Protein AF-A0A377D3E7-F1 (afdb_monomer_lite)

InterPro domains:
  IPR011049 Serralysin-like metalloprotease, C-terminal [G3DSA:2.150.10.10] (102-188)
  IPR011049 Serralysin-like metalloprotease, C-terminal [SSF101967] (145-207)

pLDDT: mean 86.42, std 16.56, range [28.39, 98.44]

Sequence (318 aa):
MAGVLFGVSFVTMADNTTDNTKRYSVHQYGQEGVLSSQKFYIKYNPDTKEAKIYFGTNPDQGKMANKELYTINSSGNVVVESDDGKLSFSYYDKDVHDFMNSMGSSKSVHNMSEDEIRSLINRVESIKKISVNTDAVLAPLLKSDTTHKNSVALGTDSVTTRDNEVYIGYKTGTESDKTYGTRVLGGLSDGTSNSDAATVRQVDRVKDSVEQLAQDTNTRLVVEAKKSREYTDSRTTVGVNPDGKLTRAEGATKTIAVNDGLVALSGRTDRIDYAVGAIDGRVTRNTQSIEKNSKAIAANTRTLQQTFSTSGQPAAPD

Secondary structure (DSSP, 8-state):
--------------------PEEEEEEPTT-TT-EEEEEEEEEEETTTTEEEEEE-SS-SSGGGTT-EEEEE-TTS-EEEE-TTSS-EEEEP-HHHHHHHHHTTSSS-----BHHHHHHHHHHHHHHHT----HHHHHTTT---B--STT-EE-STTBB--SSS-EE--EE--TT-SSSEE------PPPP-STTSPPPHHHHHHHHHHHHHHHHHHHHHHHHHHHHHHHHHHHHHEEEE-TTS-EE-STT-SSEEEHHHHHHHHHHHHHHHHHHHHHHHHHHHHHHHHHHHHHHHHHHHHHHHHHHHHHTTSPPPP-

Radius of gyration: 66.36 Å; chains: 1; bounding box: 120×68×205 Å

Foldseek 3Di:
DDDPPPPPPPPPPPDPPPQQWDKFFAAEPPDPPDTDQQQKIKTARPVQLKIWIAGGQHHPPNVRHRPTDWIAHNQQFTWAAAPVRPDIDTHDDPLSNQQSVQVPDPDDHSRHHPVSVVVVNVVRVVVSPDDDPVCVVCCQVPVEAEPEACEDQPDPQGYDDYHVYYAPKHQDPPPDPDRIDHDDDDDDDADDDPPDDHDPVNVVVVVVVVVVVVVVVVVVVVVVVVVVVVVVCQPFKWAQDPVRDTHRPVPHPDIDTVVVVVVVVVVVVVVVVVVVVVVVVVVVVVVVVVVVVVVVVVVVVVVVVVVVVVVPDPPDDD

Organism: Escherichia coli (NCBI:txid562)

Structure (mmCIF, N/CA/C/O backbone):
data_AF-A0A377D3E7-F1
#
_entry.id   AF-A0A377D3E7-F1
#
loop_
_atom_site.group_PDB
_atom_site.id
_atom_site.type_symbol
_atom_site.label_atom_id
_atom_site.label_alt_id
_atom_site.label_comp_id
_atom_site.label_asym_id
_atom_site.label_entity_id
_atom_site.label_seq_id
_atom_site.pdbx_PDB_ins_code
_atom_site.Cartn_x
_atom_site.Cartn_y
_atom_site.Cartn_z
_atom_site.occupancy
_atom_site.B_iso_or_equiv
_atom_site.auth_seq_id
_atom_site.auth_comp_id
_atom_site.auth_asym_id
_atom_site.auth_atom_id
_atom_site.pdbx_PDB_model_num
ATOM 1 N N . MET A 1 1 ? 19.333 -4.206 -17.957 1.00 35.50 1 MET A N 1
ATOM 2 C CA . MET A 1 1 ? 18.271 -3.796 -18.899 1.00 35.50 1 MET A CA 1
ATOM 3 C C . MET A 1 1 ? 18.522 -4.498 -20.221 1.00 35.50 1 MET A C 1
ATOM 5 O O . MET A 1 1 ? 19.543 -4.239 -20.840 1.00 35.50 1 MET A O 1
ATOM 9 N N . ALA A 1 2 ? 17.656 -5.438 -20.600 1.00 29.23 2 ALA A N 1
ATOM 10 C CA . ALA A 1 2 ? 17.697 -6.062 -21.918 1.00 29.23 2 ALA A CA 1
ATOM 11 C C . ALA A 1 2 ? 17.088 -5.071 -22.917 1.00 29.23 2 ALA A C 1
ATOM 13 O O . ALA A 1 2 ? 15.888 -4.810 -22.876 1.00 29.23 2 ALA A O 1
ATOM 14 N N . GLY A 1 3 ? 17.930 -4.448 -23.740 1.00 29.69 3 GLY A N 1
ATOM 15 C CA . GLY A 1 3 ? 17.461 -3.627 -24.848 1.00 29.69 3 GLY A CA 1
ATOM 16 C C . GLY A 1 3 ? 16.810 -4.530 -25.887 1.00 29.69 3 GLY A C 1
ATOM 17 O O . GLY A 1 3 ? 17.458 -5.434 -26.410 1.00 29.69 3 GLY A O 1
ATOM 18 N N . VAL A 1 4 ? 15.527 -4.307 -26.164 1.00 32.28 4 VAL A N 1
ATOM 19 C CA . VAL A 1 4 ? 14.842 -4.912 -27.308 1.00 32.28 4 VAL A CA 1
ATOM 20 C C . VAL A 1 4 ? 15.422 -4.259 -28.561 1.00 32.28 4 VAL A C 1
ATOM 22 O O . VAL A 1 4 ? 15.066 -3.137 -28.913 1.00 32.28 4 VAL A O 1
ATOM 25 N N . LEU A 1 5 ? 16.380 -4.938 -29.190 1.00 28.39 5 LEU A N 1
ATOM 26 C CA . LEU A 1 5 ? 16.921 -4.551 -30.484 1.00 28.39 5 LEU A CA 1
ATOM 27 C C . LEU A 1 5 ? 15.931 -5.035 -31.549 1.00 28.39 5 LEU A C 1
ATOM 29 O O . LEU A 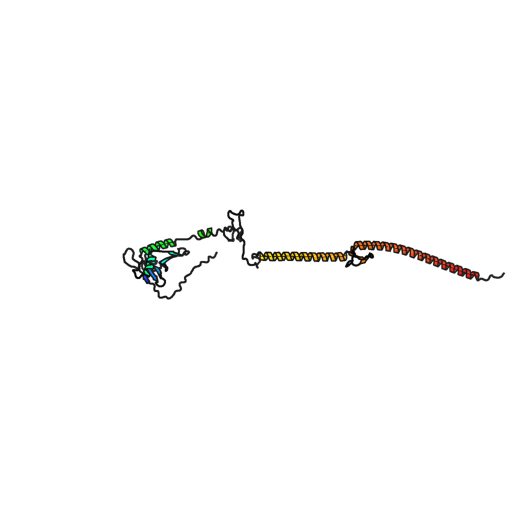1 5 ? 15.841 -6.233 -31.817 1.00 28.39 5 LEU A O 1
ATOM 33 N N . PHE A 1 6 ? 15.171 -4.116 -32.146 1.00 32.97 6 PHE A N 1
ATOM 34 C CA . PHE A 1 6 ? 14.410 -4.395 -33.365 1.00 32.97 6 PHE A CA 1
ATOM 35 C C . PHE A 1 6 ? 15.387 -4.507 -34.540 1.00 32.97 6 PHE A C 1
ATOM 37 O O . PHE A 1 6 ? 15.498 -3.613 -35.374 1.00 32.97 6 PHE A O 1
ATOM 44 N N . GLY A 1 7 ? 16.138 -5.606 -34.581 1.00 28.66 7 GLY A N 1
ATOM 45 C CA . GLY A 1 7 ? 16.836 -6.028 -35.781 1.00 28.66 7 GLY A CA 1
ATOM 46 C C . GLY A 1 7 ? 15.795 -6.543 -36.762 1.00 28.66 7 GLY A C 1
ATOM 47 O O . GLY A 1 7 ? 15.289 -7.651 -36.602 1.00 28.66 7 GLY A O 1
ATOM 48 N N . VAL A 1 8 ? 15.460 -5.749 -37.776 1.00 35.19 8 VAL A N 1
ATOM 49 C CA . VAL A 1 8 ? 14.868 -6.300 -38.996 1.00 35.19 8 VAL A CA 1
ATOM 50 C C . VAL A 1 8 ? 15.950 -7.138 -39.673 1.00 35.19 8 VAL A C 1
ATOM 52 O O . VAL A 1 8 ? 16.722 -6.666 -40.496 1.00 35.19 8 VAL A O 1
ATOM 55 N N . SER A 1 9 ? 16.074 -8.394 -39.254 1.00 30.23 9 SER A N 1
ATOM 56 C CA . SER A 1 9 ? 16.876 -9.376 -39.966 1.00 30.23 9 SER A CA 1
ATOM 57 C C . SER A 1 9 ? 16.163 -9.660 -41.282 1.00 30.23 9 SER A C 1
ATOM 59 O O . SER A 1 9 ? 15.202 -10.428 -41.319 1.00 30.23 9 SER A O 1
ATOM 61 N N . PHE A 1 10 ? 16.609 -9.047 -42.377 1.00 35.16 10 PHE A N 1
ATOM 62 C CA . PHE A 1 10 ? 16.308 -9.588 -43.696 1.00 35.16 10 PHE A CA 1
ATOM 63 C C . PHE A 1 10 ? 17.103 -10.892 -43.796 1.00 35.16 10 PHE A C 1
ATOM 65 O O . PHE A 1 10 ? 18.282 -10.908 -44.141 1.00 35.16 10 PHE A O 1
ATOM 72 N N . VAL A 1 11 ? 16.475 -12.004 -43.414 1.00 28.95 11 VAL A N 1
ATOM 73 C CA . VAL A 1 11 ? 16.895 -13.308 -43.913 1.00 28.95 11 VAL A CA 1
ATOM 74 C C . VAL A 1 11 ? 16.611 -13.244 -45.404 1.00 28.95 11 VAL A C 1
ATOM 76 O O . VAL A 1 11 ? 15.457 -13.334 -45.821 1.00 28.95 11 VAL A O 1
ATOM 79 N N . THR A 1 12 ? 17.645 -13.021 -46.210 1.00 41.03 12 THR A N 1
ATOM 80 C CA . THR A 1 12 ? 17.549 -13.216 -47.652 1.00 41.03 12 THR A CA 1
ATOM 81 C C . THR A 1 12 ? 17.268 -14.699 -47.855 1.00 41.03 12 THR A C 1
ATOM 83 O O . THR A 1 12 ? 18.171 -15.534 -47.791 1.00 41.03 12 THR A O 1
ATOM 86 N N . MET A 1 13 ? 15.991 -15.048 -48.009 1.00 34.69 13 MET A N 1
ATOM 87 C CA . MET A 1 13 ? 15.610 -16.349 -48.532 1.00 34.69 13 MET A CA 1
ATOM 88 C C . MET A 1 13 ? 16.283 -16.450 -49.900 1.00 34.69 13 MET A C 1
ATOM 90 O O . MET A 1 13 ? 16.110 -15.566 -50.737 1.00 34.69 13 MET A O 1
ATOM 94 N N . ALA A 1 14 ? 17.125 -17.465 -50.081 1.00 39.56 14 ALA A N 1
ATOM 95 C CA . ALA A 1 14 ? 17.718 -17.773 -51.369 1.00 39.56 14 ALA A CA 1
ATOM 96 C C . ALA A 1 14 ? 16.581 -18.159 -52.322 1.00 39.56 14 ALA A C 1
ATOM 98 O O . ALA A 1 14 ? 16.130 -19.303 -52.335 1.00 39.56 14 ALA A O 1
ATOM 99 N N . ASP A 1 15 ? 16.070 -17.172 -53.049 1.00 36.62 15 ASP A N 1
ATOM 100 C CA . ASP A 1 15 ? 15.138 -17.378 -54.141 1.00 36.62 15 ASP A CA 1
ATOM 101 C C . ASP A 1 15 ? 15.953 -17.737 -55.387 1.00 36.62 15 ASP A C 1
ATOM 103 O O . ASP A 1 15 ? 16.886 -17.023 -55.761 1.00 36.62 15 ASP A O 1
ATOM 107 N N . ASN A 1 16 ? 15.624 -18.865 -56.014 1.00 39.34 16 ASN A N 1
ATOM 108 C CA . ASN A 1 16 ? 16.190 -19.312 -57.288 1.00 39.34 16 ASN A CA 1
ATOM 109 C C . ASN A 1 16 ? 15.595 -18.479 -58.440 1.00 39.34 16 ASN A C 1
ATOM 111 O O . ASN A 1 16 ? 15.050 -19.014 -59.407 1.00 39.34 16 ASN A O 1
ATOM 115 N N . THR A 1 17 ? 15.679 -17.154 -58.338 1.00 44.28 17 THR A N 1
ATOM 116 C CA . THR A 1 17 ? 15.377 -16.240 -59.433 1.00 44.28 17 THR A CA 1
ATOM 117 C C . THR A 1 17 ? 16.577 -16.202 -60.369 1.00 44.28 17 THR A C 1
ATOM 119 O O . THR A 1 17 ? 17.720 -16.022 -59.954 1.00 44.28 17 THR A O 1
ATOM 122 N N . THR A 1 18 ? 16.326 -16.425 -61.658 1.00 49.28 18 THR A N 1
ATOM 123 C CA . THR A 1 18 ? 17.299 -16.211 -62.734 1.00 49.28 18 THR A CA 1
ATOM 124 C C . THR A 1 18 ? 17.931 -14.831 -62.538 1.00 49.28 18 THR A C 1
ATOM 126 O O . THR A 1 18 ? 17.227 -13.831 -62.641 1.00 49.28 18 THR A O 1
ATOM 129 N N . ASP A 1 19 ? 19.220 -14.776 -62.191 1.00 63.06 19 ASP A N 1
ATOM 130 C CA . ASP A 1 19 ? 19.911 -13.536 -61.825 1.00 63.06 19 ASP A CA 1
ATOM 131 C C . ASP A 1 19 ? 19.957 -12.581 -63.034 1.00 63.06 19 ASP A C 1
ATOM 133 O O . ASP A 1 19 ? 20.855 -12.654 -63.872 1.00 63.06 19 ASP A O 1
ATOM 137 N N . ASN A 1 20 ? 18.962 -11.694 -63.152 1.00 79.94 20 ASN A N 1
ATOM 138 C CA . ASN A 1 20 ? 18.848 -10.672 -64.203 1.00 79.94 20 ASN A CA 1
ATOM 139 C C . ASN A 1 20 ? 19.809 -9.488 -63.965 1.00 79.94 20 ASN A C 1
ATOM 141 O O . ASN A 1 20 ? 19.685 -8.414 -64.561 1.00 79.94 20 ASN A O 1
ATOM 145 N N . THR A 1 21 ? 20.776 -9.664 -63.065 1.00 86.38 21 THR A N 1
ATOM 146 C CA . THR A 1 21 ? 21.769 -8.656 -62.733 1.00 86.38 21 THR A CA 1
ATOM 147 C C . THR A 1 21 ? 22.694 -8.396 -63.916 1.00 86.38 21 THR A C 1
ATOM 149 O O . THR A 1 21 ? 23.415 -9.268 -64.405 1.00 86.38 21 THR A O 1
ATOM 152 N N . LYS A 1 22 ? 22.729 -7.137 -64.346 1.00 88.81 22 LYS A N 1
ATOM 153 C CA . LYS A 1 22 ? 23.596 -6.658 -65.422 1.00 88.81 22 LYS A CA 1
ATOM 154 C C . LYS A 1 22 ? 24.914 -6.154 -64.848 1.00 88.81 22 LYS A C 1
ATOM 156 O O . LYS A 1 22 ? 24.933 -5.458 -63.834 1.00 88.81 22 LYS A O 1
ATOM 161 N N . ARG A 1 23 ? 26.022 -6.500 -65.507 1.00 90.44 23 ARG A N 1
ATOM 162 C CA . ARG A 1 23 ? 27.376 -6.076 -65.126 1.00 90.44 23 ARG A CA 1
ATOM 163 C C . ARG A 1 23 ? 27.823 -4.887 -65.972 1.00 90.44 23 ARG A C 1
ATOM 165 O O . ARG A 1 23 ? 27.780 -4.961 -67.195 1.00 90.44 23 ARG A O 1
ATOM 172 N N . TYR A 1 24 ? 28.314 -3.848 -65.310 1.00 90.19 24 TYR A N 1
ATOM 173 C CA . TYR A 1 24 ? 28.793 -2.608 -65.907 1.00 90.19 24 TYR A CA 1
ATOM 174 C C . TYR A 1 24 ? 30.262 -2.389 -65.547 1.00 90.19 24 TYR A C 1
ATOM 176 O O . TYR A 1 24 ? 30.655 -2.505 -64.382 1.00 90.19 24 TYR A O 1
ATOM 184 N N . SER A 1 25 ? 31.065 -2.094 -66.567 1.00 90.50 25 SER A N 1
ATOM 185 C CA . SER A 1 25 ? 32.456 -1.661 -66.417 1.00 90.50 25 SER A CA 1
ATOM 186 C C . SER A 1 25 ? 32.519 -0.186 -66.024 1.00 90.50 25 SER A C 1
ATOM 188 O O . SER A 1 25 ? 31.575 0.567 -66.258 1.00 90.50 25 SER A O 1
ATOM 190 N N . VAL A 1 26 ? 33.654 0.225 -65.471 1.00 90.38 26 VAL A N 1
ATOM 191 C CA . VAL A 1 26 ? 33.918 1.604 -65.042 1.00 90.38 26 VAL A CA 1
ATOM 192 C C . VAL A 1 26 ? 34.939 2.257 -65.973 1.00 90.38 26 VAL A C 1
ATOM 194 O O . VAL A 1 26 ? 35.717 1.551 -66.620 1.00 90.38 26 VAL A O 1
ATOM 197 N N . HIS A 1 27 ? 34.952 3.587 -66.064 1.00 90.50 27 HIS A N 1
ATOM 198 C CA . HIS A 1 27 ? 35.996 4.294 -66.809 1.00 90.50 27 HIS A CA 1
ATOM 199 C C . HIS A 1 27 ? 37.343 4.150 -66.104 1.00 90.50 27 HIS A C 1
ATOM 201 O O . HIS A 1 27 ? 37.465 4.450 -64.915 1.00 90.50 27 HIS A O 1
ATOM 207 N N . GLN A 1 28 ? 38.347 3.687 -66.844 1.00 87.25 28 GLN A N 1
ATOM 208 C CA . GLN A 1 28 ? 39.684 3.457 -66.320 1.00 87.25 28 GLN A CA 1
ATOM 209 C C . GLN A 1 28 ? 40.357 4.775 -65.919 1.00 87.25 28 GLN A C 1
ATOM 211 O O . GLN A 1 28 ? 40.260 5.782 -66.622 1.00 87.25 28 GLN A O 1
ATOM 216 N N . TYR A 1 29 ? 41.098 4.750 -64.807 1.00 82.56 29 TYR A N 1
ATOM 217 C CA . TYR A 1 29 ? 41.856 5.909 -64.350 1.00 82.56 29 TYR A CA 1
ATOM 218 C C . TYR A 1 29 ? 42.832 6.423 -65.418 1.00 82.56 29 TYR A C 1
ATOM 220 O O . TYR A 1 29 ? 43.643 5.661 -65.954 1.00 82.56 29 TYR A O 1
ATOM 228 N N . GLY A 1 30 ? 42.773 7.727 -65.700 1.00 76.38 30 GLY A N 1
ATOM 229 C CA . GLY A 1 30 ? 43.687 8.401 -66.623 1.00 76.38 30 GLY A CA 1
ATOM 230 C C . GLY A 1 30 ? 43.544 8.005 -68.099 1.00 76.38 30 GLY A C 1
ATOM 231 O O . GLY A 1 30 ? 44.411 8.370 -68.891 1.00 76.38 30 GLY A O 1
ATOM 232 N N . GLN A 1 31 ? 42.490 7.269 -68.482 1.00 78.31 31 GLN A N 1
ATOM 233 C CA . GLN A 1 31 ? 42.202 6.919 -69.876 1.00 78.31 31 GLN A CA 1
ATOM 234 C C . GLN A 1 31 ? 40.786 7.346 -70.266 1.00 78.31 31 GLN A C 1
ATOM 236 O O . GLN A 1 31 ? 39.794 6.821 -69.764 1.00 78.31 31 GLN A O 1
ATOM 241 N N . GLU A 1 32 ? 40.686 8.299 -71.189 1.00 73.88 32 GLU A N 1
ATOM 242 C CA . GLU A 1 32 ? 39.400 8.829 -71.637 1.00 73.88 32 GLU A CA 1
ATOM 243 C C . GLU A 1 32 ? 38.654 7.804 -72.509 1.00 73.88 32 GLU A C 1
ATOM 245 O O . GLU A 1 32 ? 39.200 7.269 -73.474 1.00 73.88 32 GLU A O 1
ATOM 250 N N . GLY A 1 33 ? 37.404 7.497 -72.149 1.00 77.00 33 GLY A N 1
ATOM 251 C CA . GLY A 1 33 ? 36.525 6.599 -72.910 1.00 77.00 33 GLY A CA 1
ATOM 252 C C . GLY A 1 33 ? 36.853 5.102 -72.822 1.00 77.00 33 GLY A C 1
ATOM 253 O O . GLY A 1 33 ? 36.166 4.295 -73.451 1.00 77.00 33 GLY A O 1
ATOM 254 N N . VAL A 1 34 ? 37.862 4.700 -72.043 1.00 85.50 34 VAL A N 1
ATOM 255 C CA . VAL A 1 34 ? 38.230 3.286 -71.879 1.00 85.50 34 VAL A CA 1
ATOM 256 C C . VAL A 1 34 ? 37.471 2.679 -70.705 1.00 85.50 34 VAL A C 1
ATOM 258 O O . VAL A 1 34 ? 37.644 3.086 -69.558 1.00 85.50 34 VAL A O 1
ATOM 261 N N . LEU A 1 35 ? 36.643 1.674 -70.991 1.00 86.50 35 LEU A N 1
ATOM 262 C CA . LEU A 1 35 ? 35.905 0.922 -69.978 1.00 86.50 35 LEU A CA 1
ATOM 263 C C . LEU A 1 35 ? 36.671 -0.331 -69.557 1.00 86.50 35 LEU A C 1
ATOM 265 O O . LEU A 1 35 ? 37.064 -1.147 -70.391 1.00 86.50 35 LEU A O 1
ATOM 269 N N . SER A 1 36 ? 36.811 -0.525 -68.249 1.00 88.56 36 SER A N 1
ATOM 270 C CA . SER A 1 36 ? 37.498 -1.667 -67.657 1.00 88.56 36 SER A CA 1
ATOM 271 C C . SER A 1 36 ? 36.723 -2.214 -66.462 1.00 88.56 36 SER A C 1
ATOM 273 O O . SER A 1 36 ? 36.064 -1.487 -65.727 1.00 88.56 36 SER A O 1
ATOM 275 N N . SER A 1 37 ? 36.806 -3.528 -66.266 1.00 90.12 37 SER A N 1
ATOM 276 C CA . SER A 1 37 ? 36.317 -4.217 -65.062 1.00 90.12 37 SER A CA 1
ATOM 277 C C . SER A 1 37 ? 37.473 -4.726 -64.186 1.00 90.12 37 SER A C 1
ATOM 279 O O . SER A 1 37 ? 37.275 -5.560 -63.298 1.00 90.12 37 SER A O 1
ATOM 281 N N . GLN A 1 38 ? 38.711 -4.289 -64.461 1.00 91.19 38 GLN A N 1
ATOM 282 C CA . GLN A 1 38 ? 39.894 -4.785 -63.756 1.00 91.19 38 GLN A CA 1
ATOM 283 C C . GLN A 1 38 ? 39.969 -4.265 -62.319 1.00 91.19 38 GLN A C 1
ATOM 285 O O . GLN A 1 38 ? 40.252 -5.051 -61.417 1.00 91.19 38 GLN A O 1
ATOM 290 N N . LYS A 1 39 ? 39.697 -2.976 -62.082 1.00 92.81 39 LYS A N 1
ATOM 291 C CA . LYS A 1 39 ? 39.783 -2.377 -60.740 1.00 92.81 39 LYS A CA 1
ATOM 292 C C . LYS A 1 39 ? 38.468 -2.406 -59.987 1.00 92.81 39 LYS A C 1
ATOM 294 O O . LYS A 1 39 ? 38.459 -2.824 -58.831 1.00 92.81 39 LYS A O 1
ATOM 299 N N . PHE A 1 40 ? 37.376 -2.052 -60.656 1.00 95.12 40 PHE A N 1
ATOM 300 C CA . PHE A 1 40 ? 36.027 -2.078 -60.103 1.00 95.12 40 PHE A CA 1
ATOM 301 C C . PHE A 1 40 ? 35.020 -2.491 -61.177 1.00 95.12 40 PHE A C 1
ATOM 303 O O . PHE A 1 40 ? 35.302 -2.402 -62.368 1.00 95.12 40 PHE A O 1
ATOM 310 N N . TYR A 1 41 ? 33.851 -2.959 -60.760 1.00 94.00 41 TYR A N 1
ATOM 311 C CA . TYR A 1 41 ? 32.685 -3.109 -61.630 1.00 94.00 41 TYR A CA 1
ATOM 312 C C . TYR A 1 41 ? 31.414 -2.949 -60.804 1.00 94.00 41 TYR A C 1
ATOM 314 O O . TYR A 1 41 ? 31.433 -3.106 -59.581 1.00 94.00 41 TYR A O 1
ATOM 322 N N . ILE A 1 42 ? 30.300 -2.677 -61.476 1.00 94.62 42 ILE A N 1
ATOM 323 C CA . ILE A 1 42 ? 29.002 -2.499 -60.829 1.00 94.62 42 ILE A CA 1
ATOM 324 C C . ILE A 1 42 ? 28.038 -3.552 -61.354 1.00 94.62 42 ILE A C 1
ATOM 326 O O . ILE A 1 42 ? 28.009 -3.864 -62.544 1.00 94.62 42 ILE A O 1
ATOM 330 N N . LYS A 1 43 ? 27.264 -4.139 -60.453 1.00 93.75 43 LYS A N 1
ATOM 331 C CA . LYS A 1 43 ? 26.168 -5.050 -60.767 1.00 93.75 43 LYS A CA 1
ATOM 332 C C . LYS A 1 43 ? 24.862 -4.353 -60.430 1.00 93.75 43 LYS A C 1
ATOM 334 O O . LYS A 1 43 ? 24.702 -3.926 -59.295 1.00 93.75 43 LYS A O 1
ATOM 339 N N . TYR A 1 44 ? 23.961 -4.236 -61.395 1.00 92.50 44 TYR A N 1
ATOM 340 C CA . TYR A 1 44 ? 22.650 -3.619 -61.208 1.00 92.50 44 TYR A CA 1
ATOM 341 C C . TYR A 1 44 ? 21.552 -4.633 -61.495 1.00 92.50 44 TYR A C 1
ATOM 343 O O . TYR A 1 44 ? 21.557 -5.271 -62.552 1.00 92.50 44 TYR A O 1
ATOM 351 N N . ASN A 1 45 ? 20.618 -4.764 -60.560 1.00 92.31 45 ASN A N 1
ATOM 352 C CA . ASN A 1 45 ? 19.434 -5.587 -60.717 1.00 92.31 45 ASN A CA 1
ATOM 353 C C . ASN A 1 45 ? 18.266 -4.691 -61.182 1.00 92.31 45 ASN A C 1
ATOM 355 O O . ASN A 1 45 ? 17.811 -3.840 -60.416 1.00 92.31 45 ASN A O 1
ATOM 359 N N . PRO A 1 46 ? 17.769 -4.854 -62.423 1.00 88.06 46 PRO A N 1
ATOM 360 C CA . PRO A 1 46 ? 16.676 -4.034 -62.945 1.00 88.06 46 PRO A CA 1
ATOM 361 C C . PRO A 1 46 ? 15.332 -4.290 -62.251 1.00 88.06 46 PRO A C 1
ATOM 363 O O . PRO A 1 46 ? 14.478 -3.404 -62.262 1.00 88.06 46 PRO A O 1
ATOM 366 N N . ASP A 1 47 ? 15.152 -5.461 -61.639 1.00 89.56 47 ASP A N 1
ATOM 367 C CA . ASP A 1 47 ? 13.901 -5.864 -60.999 1.00 89.56 47 ASP A CA 1
ATOM 368 C C . ASP A 1 47 ? 13.763 -5.205 -59.619 1.00 89.56 47 ASP A C 1
ATOM 370 O O . ASP A 1 47 ? 12.720 -4.630 -59.304 1.00 89.56 47 ASP A O 1
ATOM 374 N N . THR A 1 48 ? 14.835 -5.207 -58.816 1.00 91.62 48 THR A N 1
ATOM 375 C CA . THR A 1 48 ? 14.853 -4.534 -57.499 1.00 91.62 48 THR A CA 1
ATOM 376 C C . THR A 1 48 ? 15.246 -3.059 -57.581 1.00 91.62 48 THR A C 1
ATOM 378 O O . THR A 1 48 ? 15.006 -2.298 -56.644 1.00 91.62 48 THR A O 1
ATOM 381 N N . LYS A 1 49 ? 15.825 -2.637 -58.713 1.00 91.81 49 LYS A N 1
ATOM 382 C CA . LYS A 1 49 ? 16.476 -1.333 -58.914 1.00 91.81 49 LYS A CA 1
ATOM 383 C C . LYS A 1 49 ? 17.621 -1.070 -57.938 1.00 91.81 49 LYS A C 1
ATOM 385 O O . LYS A 1 49 ? 17.955 0.084 -57.695 1.00 91.81 49 LYS A O 1
ATOM 390 N N . GLU A 1 50 ? 18.224 -2.116 -57.391 1.00 93.88 50 GLU A N 1
ATOM 391 C CA . GLU A 1 50 ? 19.381 -2.020 -56.504 1.00 93.88 50 GLU A CA 1
ATOM 392 C C . GLU A 1 50 ? 20.669 -2.296 -57.277 1.00 93.88 50 GLU A C 1
ATOM 394 O O . GLU A 1 50 ? 20.677 -2.987 -58.301 1.00 93.88 50 GLU A O 1
ATOM 399 N N . ALA A 1 51 ? 21.782 -1.768 -56.776 1.00 94.00 51 ALA A N 1
ATOM 400 C CA . ALA A 1 51 ? 23.096 -2.052 -57.330 1.00 94.00 51 ALA A CA 1
ATOM 401 C C . ALA A 1 51 ? 24.103 -2.418 -56.251 1.00 94.00 51 ALA A C 1
ATOM 403 O O . ALA A 1 51 ? 23.926 -2.153 -55.066 1.00 94.00 51 ALA A O 1
ATOM 404 N N . LYS A 1 52 ? 25.198 -3.025 -56.689 1.00 95.56 52 LYS A N 1
ATOM 405 C CA . LYS A 1 52 ? 26.332 -3.386 -55.854 1.00 95.56 52 LYS A CA 1
ATOM 406 C C . LYS A 1 52 ? 27.623 -3.048 -56.579 1.00 95.56 52 LYS A C 1
ATOM 408 O O . LYS A 1 52 ? 27.816 -3.448 -57.730 1.00 95.56 52 LYS A O 1
ATOM 413 N N . ILE A 1 53 ? 28.505 -2.321 -55.905 1.00 95.75 53 ILE A N 1
ATOM 414 C CA . ILE A 1 53 ? 29.857 -2.023 -56.382 1.00 95.75 53 ILE A CA 1
ATOM 415 C C . ILE A 1 53 ? 30.779 -3.134 -55.890 1.00 95.75 53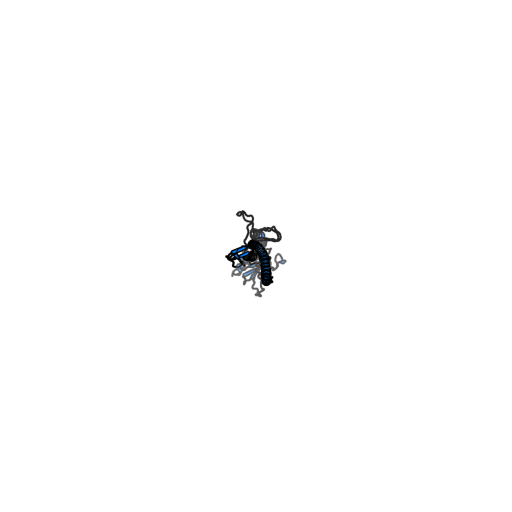 ILE A C 1
ATOM 417 O O . ILE A 1 53 ? 30.728 -3.520 -54.723 1.00 95.75 53 ILE A O 1
ATOM 421 N N . TYR A 1 54 ? 31.641 -3.631 -56.769 1.00 95.50 54 TYR A N 1
ATOM 422 C CA . TYR A 1 54 ? 32.607 -4.680 -56.470 1.00 95.50 54 TYR A CA 1
ATOM 423 C C . TYR A 1 54 ? 34.018 -4.241 -56.833 1.00 95.50 54 TYR A C 1
ATOM 425 O O . TYR A 1 54 ? 34.235 -3.515 -57.806 1.00 95.50 54 TYR A O 1
ATOM 433 N N . PHE A 1 55 ? 34.996 -4.779 -56.110 1.00 96.19 55 PHE A N 1
ATOM 434 C CA . PHE A 1 55 ? 36.364 -4.842 -56.610 1.00 96.19 55 PHE A CA 1
ATOM 435 C C . PHE A 1 55 ? 36.431 -5.725 -57.858 1.00 96.19 55 PHE A C 1
ATOM 437 O O . PHE A 1 55 ? 35.784 -6.769 -57.935 1.00 96.19 55 PHE A O 1
ATOM 444 N N . GLY A 1 56 ? 37.240 -5.316 -58.828 1.00 93.00 56 GLY A N 1
ATOM 445 C CA . GLY A 1 56 ? 37.429 -6.008 -60.096 1.00 93.00 56 GLY A CA 1
ATOM 446 C C . GLY A 1 56 ? 38.261 -7.282 -59.998 1.00 93.00 56 GLY A C 1
ATOM 447 O O . GLY A 1 56 ? 38.498 -7.829 -58.918 1.00 93.00 56 GLY A O 1
ATOM 448 N N . THR A 1 57 ? 38.694 -7.777 -61.155 1.00 90.50 57 THR A N 1
ATOM 449 C CA . THR A 1 57 ? 39.516 -8.993 -61.256 1.00 90.50 57 THR A CA 1
ATOM 450 C C . THR A 1 57 ? 40.980 -8.768 -60.874 1.00 90.50 57 THR A C 1
ATOM 452 O O . THR A 1 57 ? 41.648 -9.715 -60.469 1.00 90.50 57 THR A O 1
ATOM 455 N N . ASN A 1 58 ? 41.471 -7.531 -60.966 1.00 92.06 58 ASN A N 1
ATOM 456 C CA . ASN A 1 58 ? 42.834 -7.124 -60.626 1.00 92.06 58 ASN A CA 1
ATOM 457 C C . ASN A 1 58 ? 42.849 -5.804 -59.814 1.00 92.06 58 ASN A C 1
ATOM 459 O O . ASN A 1 58 ? 43.404 -4.793 -60.271 1.00 92.06 58 ASN A O 1
ATOM 463 N N . PRO A 1 59 ? 42.211 -5.770 -58.627 1.00 92.12 59 PRO A N 1
ATOM 464 C CA . PRO A 1 59 ? 42.174 -4.578 -57.785 1.00 92.12 59 PRO A CA 1
ATOM 465 C C . PRO A 1 59 ? 43.560 -4.284 -57.198 1.00 92.12 59 PRO A C 1
ATOM 467 O O . PRO A 1 59 ? 44.432 -5.149 -57.170 1.00 92.12 59 PRO A O 1
ATOM 470 N N . ASP A 1 60 ? 43.770 -3.075 -56.675 1.00 88.81 60 ASP A N 1
ATOM 471 C CA . ASP A 1 60 ? 45.074 -2.698 -56.093 1.00 88.81 60 ASP A CA 1
ATOM 472 C C . ASP A 1 60 ? 45.457 -3.557 -54.886 1.00 88.81 60 ASP A C 1
ATOM 474 O O . ASP A 1 60 ? 46.630 -3.817 -54.639 1.00 88.81 60 ASP A O 1
ATOM 478 N N . GLN A 1 61 ? 44.455 -4.043 -54.152 1.00 88.44 61 GLN A N 1
ATOM 479 C CA . GLN A 1 61 ? 44.635 -5.052 -53.121 1.00 88.44 61 GLN A CA 1
ATOM 480 C C . GLN A 1 61 ? 44.152 -6.400 -53.651 1.00 88.44 61 GLN A C 1
ATOM 482 O O . GLN A 1 61 ? 42.974 -6.717 -53.514 1.00 88.44 61 GLN A O 1
ATOM 487 N N . GLY A 1 62 ? 45.046 -7.222 -54.210 1.00 86.69 62 GLY A N 1
ATOM 488 C CA . GLY A 1 62 ? 44.680 -8.499 -54.852 1.00 86.69 62 GLY A CA 1
ATOM 489 C C . GLY A 1 62 ? 43.790 -9.427 -54.002 1.00 86.69 62 GLY A C 1
ATOM 490 O O . GLY A 1 62 ? 42.913 -10.101 -54.532 1.00 86.69 62 GLY A O 1
ATOM 491 N N . LYS A 1 63 ? 43.913 -9.379 -52.665 1.00 90.62 63 LYS A N 1
ATOM 492 C CA . LYS A 1 63 ? 43.053 -10.101 -51.698 1.00 90.62 63 LYS A CA 1
ATOM 493 C C . LYS A 1 63 ? 41.566 -9.697 -51.709 1.00 90.62 63 LYS A C 1
ATOM 495 O O . LYS A 1 63 ? 40.743 -10.352 -51.065 1.00 90.62 63 LYS A O 1
ATOM 500 N N . MET A 1 64 ? 41.239 -8.588 -52.366 1.00 90.19 64 MET A N 1
ATOM 501 C CA . MET A 1 64 ? 39.893 -8.034 -52.478 1.00 90.19 64 MET A CA 1
ATOM 502 C C . MET A 1 64 ? 39.226 -8.378 -53.812 1.00 90.19 64 MET A C 1
ATOM 504 O O . MET A 1 64 ? 38.092 -7.969 -54.021 1.00 90.19 64 MET A O 1
ATOM 508 N N . ALA A 1 65 ? 39.887 -9.124 -54.706 1.00 92.69 65 ALA A N 1
ATOM 509 C CA . ALA A 1 65 ? 39.350 -9.441 -56.030 1.00 92.69 65 ALA A CA 1
ATOM 510 C C . ALA A 1 65 ? 37.921 -10.005 -55.958 1.00 92.69 65 ALA A C 1
ATOM 512 O O . ALA A 1 65 ? 37.649 -10.943 -55.208 1.00 92.69 65 ALA A O 1
ATOM 513 N N . ASN A 1 66 ? 37.014 -9.418 -56.745 1.00 92.00 66 ASN A N 1
ATOM 514 C CA . ASN A 1 66 ? 35.585 -9.747 -56.809 1.00 92.00 66 ASN A CA 1
ATOM 515 C C . ASN A 1 66 ? 34.796 -9.646 -55.489 1.00 92.00 66 ASN A C 1
ATOM 517 O O . ASN A 1 66 ? 33.658 -10.116 -55.444 1.00 92.00 66 ASN A O 1
ATOM 521 N N . LYS A 1 67 ? 35.341 -9.037 -54.428 1.00 94.81 67 LYS A N 1
ATOM 522 C CA . LYS A 1 67 ? 34.583 -8.798 -53.192 1.00 94.81 67 LYS A CA 1
ATOM 523 C C . LYS A 1 67 ? 33.625 -7.624 -53.357 1.00 94.81 67 LYS A C 1
ATOM 525 O O . LYS A 1 67 ? 33.950 -6.638 -54.022 1.00 94.81 67 LYS A O 1
ATOM 530 N N . GLU A 1 68 ? 32.449 -7.753 -52.746 1.00 94.94 68 GLU A N 1
ATOM 531 C CA . GLU A 1 68 ? 31.481 -6.663 -52.638 1.00 94.94 68 GLU A CA 1
ATOM 532 C C . GLU A 1 68 ? 32.098 -5.531 -51.820 1.00 94.94 68 GLU A C 1
ATOM 534 O O . GLU A 1 68 ? 32.709 -5.767 -50.776 1.00 94.94 68 GLU A O 1
ATOM 539 N N . LEU A 1 69 ? 31.974 -4.317 -52.340 1.00 93.38 69 LEU A N 1
ATOM 540 C CA . LEU A 1 69 ? 32.459 -3.111 -51.700 1.00 93.38 69 LEU A CA 1
ATOM 541 C C . LEU A 1 69 ? 31.298 -2.389 -51.013 1.00 93.38 69 LEU A C 1
ATOM 543 O O . LEU A 1 69 ? 31.335 -2.216 -49.799 1.00 93.38 69 LEU A O 1
ATOM 547 N N . TYR A 1 70 ? 30.263 -2.022 -51.776 1.00 94.69 70 TYR A N 1
ATOM 548 C CA . TYR A 1 70 ? 29.091 -1.313 -51.262 1.00 94.69 70 TYR A CA 1
ATOM 549 C C . TYR A 1 70 ? 27.799 -1.776 -51.937 1.00 94.69 70 TYR A C 1
ATOM 551 O O . TYR A 1 70 ? 27.783 -2.042 -53.141 1.00 94.69 70 TYR A O 1
ATOM 559 N N . THR A 1 71 ? 26.710 -1.795 -51.169 1.00 95.31 71 THR A N 1
ATOM 560 C CA . THR A 1 71 ? 25.340 -1.945 -51.676 1.00 95.31 71 THR A CA 1
ATOM 561 C C . THR A 1 71 ? 24.711 -0.564 -51.885 1.00 95.31 71 THR A C 1
ATOM 563 O O . THR A 1 71 ? 24.927 0.357 -51.099 1.00 95.31 71 THR A O 1
ATOM 566 N N . ILE A 1 72 ? 23.925 -0.421 -52.948 1.00 95.25 72 ILE A N 1
ATOM 567 C CA . ILE A 1 72 ? 23.192 0.784 -53.331 1.00 95.25 72 ILE A CA 1
ATOM 568 C C . ILE A 1 72 ? 21.706 0.427 -53.358 1.00 95.25 72 ILE A C 1
ATOM 570 O O . ILE A 1 72 ? 21.296 -0.486 -54.077 1.00 95.25 72 ILE A O 1
ATOM 574 N N . ASN A 1 73 ? 20.905 1.144 -52.574 1.00 94.31 73 ASN A N 1
ATOM 575 C CA . ASN A 1 73 ? 19.468 0.897 -52.488 1.00 94.31 73 ASN A CA 1
ATOM 576 C C . ASN A 1 73 ? 18.705 1.432 -53.713 1.00 94.31 73 ASN A C 1
ATOM 578 O O . ASN A 1 73 ? 19.249 2.157 -54.548 1.00 94.31 73 ASN A O 1
ATOM 582 N N . SER A 1 74 ? 17.414 1.113 -53.793 1.00 93.00 74 SER A N 1
ATOM 583 C CA . SER A 1 74 ? 16.533 1.509 -54.901 1.00 93.00 74 SER A CA 1
ATOM 584 C C . SER A 1 74 ? 16.329 3.023 -55.064 1.00 93.00 74 SER A C 1
ATOM 586 O O . SER A 1 74 ? 15.907 3.471 -56.129 1.00 93.00 74 SER A O 1
ATOM 588 N N . SER A 1 75 ? 16.675 3.822 -54.048 1.00 92.56 75 SER A N 1
ATOM 589 C CA . SER A 1 75 ? 16.693 5.292 -54.109 1.00 92.56 75 SER A CA 1
ATOM 590 C C . SER A 1 75 ? 18.014 5.859 -54.649 1.00 92.56 75 SER A C 1
ATOM 592 O O . SER A 1 75 ? 18.175 7.077 -54.733 1.00 92.56 75 SER A O 1
ATOM 594 N N . GLY A 1 76 ? 18.979 4.999 -54.982 1.00 92.12 76 GLY A N 1
ATOM 595 C CA . GLY A 1 76 ? 20.292 5.384 -55.487 1.00 92.12 76 GLY A CA 1
ATOM 596 C C . GLY A 1 76 ? 21.252 5.907 -54.419 1.00 92.12 76 GLY A C 1
ATOM 597 O O . GLY A 1 76 ? 22.153 6.672 -54.746 1.00 92.12 76 GLY A O 1
ATOM 598 N N . ASN A 1 77 ? 21.059 5.522 -53.154 1.00 95.31 77 ASN A N 1
ATOM 599 C CA . ASN A 1 77 ? 21.962 5.868 -52.055 1.00 95.31 77 ASN A CA 1
ATOM 600 C C . ASN A 1 77 ? 22.798 4.659 -51.631 1.00 95.31 77 ASN A C 1
ATOM 602 O O . ASN A 1 77 ? 22.317 3.524 -51.631 1.00 95.31 77 ASN A O 1
ATOM 606 N N . VAL A 1 78 ? 24.032 4.916 -51.206 1.00 95.50 78 VAL A N 1
ATOM 607 C CA . VAL A 1 78 ? 24.952 3.895 -50.699 1.00 95.50 78 VAL A CA 1
ATOM 608 C C . VAL A 1 78 ? 24.550 3.500 -49.280 1.00 95.50 78 VAL A C 1
ATOM 610 O O . VAL A 1 78 ? 24.388 4.361 -48.418 1.00 95.50 78 VAL A O 1
ATOM 613 N N . VAL A 1 79 ? 24.394 2.207 -49.018 1.00 93.75 79 VAL A N 1
ATOM 614 C CA . VAL A 1 79 ? 24.106 1.679 -47.681 1.00 93.75 79 VAL A CA 1
ATOM 615 C C . VAL A 1 79 ? 25.422 1.509 -46.932 1.00 93.75 79 VAL A C 1
ATOM 617 O O . VAL A 1 79 ? 26.314 0.793 -47.388 1.00 93.75 79 VAL A O 1
ATOM 620 N N . VAL A 1 80 ? 25.547 2.180 -45.790 1.00 91.38 80 VAL A N 1
ATOM 621 C CA . VAL A 1 80 ? 26.758 2.170 -44.968 1.00 91.38 80 VAL A CA 1
ATOM 622 C C . VAL A 1 80 ? 26.403 1.747 -43.551 1.00 91.38 80 VAL A C 1
ATOM 624 O O . VAL A 1 80 ? 25.442 2.241 -42.963 1.00 91.38 80 VAL A O 1
ATOM 627 N N . GLU A 1 81 ? 27.209 0.848 -43.005 1.00 89.06 81 GLU A N 1
ATOM 628 C CA . GLU A 1 81 ? 27.172 0.423 -41.610 1.00 89.06 81 GLU A CA 1
ATOM 629 C C . GLU A 1 81 ? 28.416 0.965 -40.899 1.00 89.06 81 GLU A C 1
ATOM 631 O O . GLU A 1 81 ? 29.505 0.940 -41.479 1.00 89.06 81 GLU A O 1
ATOM 636 N N . SER A 1 82 ? 28.260 1.499 -39.687 1.00 88.06 82 SER A N 1
ATOM 637 C CA . SER A 1 82 ? 29.389 1.961 -38.872 1.00 88.06 82 SER A CA 1
ATOM 638 C C . SER A 1 82 ? 30.327 0.808 -38.507 1.00 88.06 82 SER A C 1
ATOM 640 O O . SER A 1 82 ? 29.905 -0.343 -38.425 1.00 88.06 82 SER A O 1
ATOM 642 N N . ASP A 1 83 ? 31.601 1.108 -38.233 1.00 86.94 83 ASP A N 1
ATOM 643 C CA . ASP A 1 83 ? 32.600 0.078 -37.889 1.00 86.94 83 ASP A CA 1
ATOM 644 C C . ASP A 1 83 ? 32.234 -0.708 -36.613 1.00 86.94 83 ASP A C 1
ATOM 646 O O . ASP A 1 83 ? 32.657 -1.850 -36.437 1.00 86.94 83 ASP A O 1
ATOM 650 N N . ASP A 1 84 ? 31.442 -0.106 -35.717 1.00 81.38 84 ASP A N 1
ATOM 651 C CA . ASP A 1 84 ? 30.935 -0.749 -34.500 1.00 81.38 84 ASP A CA 1
ATOM 652 C C . ASP A 1 84 ? 29.636 -1.552 -34.706 1.00 81.38 84 ASP A C 1
ATOM 654 O O . ASP A 1 84 ? 29.137 -2.147 -33.748 1.00 81.38 84 ASP A O 1
ATOM 658 N N . GLY A 1 85 ? 29.083 -1.563 -35.926 1.00 83.50 85 GLY A N 1
ATOM 659 C CA . GLY A 1 85 ? 27.852 -2.269 -36.291 1.00 83.50 85 GLY A CA 1
ATOM 660 C C . GLY A 1 85 ? 26.577 -1.718 -35.643 1.00 83.50 85 GLY A C 1
ATOM 661 O O . GLY A 1 85 ? 25.532 -2.364 -35.679 1.00 83.50 85 GLY A O 1
ATOM 662 N N . LYS A 1 86 ? 26.635 -0.550 -34.986 1.00 80.62 86 LYS A N 1
ATOM 663 C CA . LYS A 1 86 ? 25.488 0.004 -34.243 1.00 80.62 86 LYS A CA 1
ATOM 664 C C . LYS A 1 86 ? 24.600 0.913 -35.079 1.00 80.62 86 LYS A C 1
ATOM 666 O O . LYS A 1 86 ? 23.444 1.124 -34.715 1.00 80.62 86 LYS A O 1
ATOM 671 N N . LEU A 1 87 ? 25.137 1.494 -36.148 1.00 81.81 87 LEU A N 1
ATOM 672 C CA . LEU A 1 87 ? 24.442 2.459 -36.987 1.00 81.81 87 LEU A CA 1
ATOM 673 C C . LEU A 1 87 ? 24.440 1.978 -38.432 1.00 81.81 87 LEU A C 1
ATOM 675 O O . LEU A 1 87 ? 25.470 1.590 -38.975 1.00 81.81 87 LEU A O 1
ATOM 679 N N . SER A 1 88 ? 23.286 2.093 -39.078 1.00 87.06 88 SER A N 1
ATOM 680 C CA . SER A 1 88 ? 23.154 1.937 -40.522 1.00 87.06 88 SER A CA 1
ATOM 681 C C . SER A 1 88 ? 22.516 3.195 -41.089 1.00 87.06 88 SER A C 1
ATOM 683 O O . SER A 1 88 ? 21.503 3.671 -40.575 1.00 87.06 88 SER A O 1
ATOM 685 N N . PHE A 1 89 ? 23.100 3.754 -42.142 1.00 85.88 89 PHE A N 1
ATOM 686 C CA . PHE A 1 89 ? 22.595 4.963 -42.785 1.00 85.88 89 PHE A CA 1
ATOM 687 C C . PHE A 1 89 ? 22.728 4.878 -44.307 1.00 85.88 89 PHE A C 1
ATOM 689 O O . PHE A 1 89 ? 23.548 4.140 -44.852 1.00 85.88 89 PHE A O 1
ATOM 696 N N . SER A 1 90 ? 21.875 5.634 -45.001 1.00 91.31 90 SER A N 1
ATOM 697 C CA . SER A 1 90 ? 21.924 5.797 -46.455 1.00 91.31 90 SER A CA 1
ATOM 698 C C . SER A 1 90 ? 22.691 7.068 -46.798 1.00 91.31 90 SER A C 1
ATOM 700 O O . SER A 1 90 ? 22.307 8.159 -46.382 1.00 91.31 90 SER A O 1
ATOM 702 N N . TYR A 1 91 ? 23.769 6.925 -47.557 1.00 92.19 91 TYR A N 1
ATOM 703 C CA . TYR A 1 91 ? 24.637 8.010 -47.977 1.00 92.19 91 TYR A CA 1
ATOM 704 C C . TYR A 1 91 ? 24.352 8.415 -49.422 1.00 92.19 91 TYR A C 1
ATOM 706 O O . TYR A 1 91 ? 24.464 7.597 -50.337 1.00 92.19 91 TYR A O 1
ATOM 714 N N . TYR A 1 92 ? 24.003 9.684 -49.627 1.00 94.19 92 TYR A N 1
ATOM 715 C CA . TYR A 1 92 ? 23.875 10.244 -50.965 1.00 94.19 92 TYR A CA 1
ATOM 716 C C . TYR A 1 92 ? 25.261 10.523 -51.543 1.00 94.19 92 TYR A C 1
ATOM 718 O O . TYR A 1 92 ? 26.034 11.320 -51.000 1.00 94.19 92 TYR A O 1
ATOM 726 N N . ASP A 1 93 ? 25.544 9.898 -52.677 1.00 94.31 93 ASP A N 1
ATOM 727 C CA . ASP A 1 93 ? 26.691 10.215 -53.505 1.00 94.31 93 ASP A CA 1
ATOM 728 C C . ASP A 1 93 ? 26.214 10.559 -54.914 1.00 94.31 93 ASP A C 1
ATOM 730 O O . ASP A 1 93 ? 25.394 9.842 -55.487 1.00 94.31 93 ASP A O 1
ATOM 734 N N . LYS A 1 94 ? 26.695 11.684 -55.449 1.00 93.31 94 LYS A N 1
ATOM 735 C CA . LYS A 1 94 ? 26.218 12.216 -56.724 1.00 93.31 94 LYS A CA 1
ATOM 736 C C . LYS A 1 94 ? 26.493 11.247 -57.875 1.00 93.31 94 LYS A C 1
ATOM 738 O O . LYS A 1 94 ? 25.594 11.016 -58.676 1.00 93.31 94 LYS A O 1
ATOM 743 N N . ASP A 1 95 ? 27.686 10.670 -57.931 1.00 92.56 95 ASP A N 1
ATOM 744 C CA . ASP A 1 95 ? 28.132 9.860 -59.067 1.00 92.56 95 ASP A CA 1
ATOM 745 C C . ASP A 1 95 ? 27.442 8.488 -59.054 1.00 92.56 95 ASP A C 1
ATOM 747 O O . ASP A 1 95 ? 27.005 7.979 -60.091 1.00 92.56 95 ASP A O 1
ATOM 751 N N . VAL A 1 96 ? 27.238 7.933 -57.853 1.00 93.69 96 VAL A N 1
ATOM 752 C CA . VAL A 1 96 ? 26.392 6.749 -57.641 1.00 93.69 96 VAL A CA 1
ATOM 753 C C . VAL A 1 96 ? 24.946 7.026 -58.049 1.00 93.69 96 VAL A C 1
ATOM 755 O O . VAL A 1 96 ? 24.333 6.217 -58.745 1.00 93.69 96 VAL A O 1
ATOM 758 N N . HIS A 1 97 ? 24.386 8.163 -57.636 1.00 92.69 97 HIS A N 1
ATOM 759 C CA . HIS A 1 97 ? 23.007 8.516 -57.952 1.00 92.69 97 HIS A CA 1
ATOM 760 C C . HIS A 1 97 ? 22.806 8.739 -59.462 1.00 92.69 97 HIS A C 1
ATOM 762 O O . HIS A 1 97 ? 21.827 8.257 -60.035 1.00 92.69 97 HIS A O 1
ATOM 768 N N . ASP A 1 98 ? 23.759 9.394 -60.129 1.00 91.62 98 ASP A N 1
ATOM 769 C CA . ASP A 1 98 ? 23.752 9.612 -61.579 1.00 91.62 98 ASP A CA 1
ATOM 770 C C . ASP A 1 98 ? 23.872 8.280 -62.351 1.00 91.62 98 ASP A C 1
ATOM 772 O O . ASP A 1 98 ? 23.120 8.053 -63.307 1.00 91.62 98 ASP A O 1
ATOM 776 N N . PHE A 1 99 ? 24.716 7.343 -61.890 1.00 92.25 99 PHE A N 1
ATOM 777 C CA . PHE A 1 99 ? 24.756 5.964 -62.402 1.00 92.25 99 PHE A CA 1
ATOM 778 C C . PHE A 1 99 ? 23.389 5.282 -62.291 1.00 92.25 99 PHE A C 1
ATOM 780 O O . PHE A 1 99 ? 22.861 4.797 -63.297 1.00 92.25 99 PHE A O 1
ATOM 787 N N . MET A 1 100 ? 22.786 5.291 -61.100 1.00 91.75 100 MET A N 1
ATOM 788 C CA . MET A 1 100 ? 21.503 4.628 -60.840 1.00 91.75 100 MET A CA 1
ATOM 789 C C . MET A 1 100 ? 20.369 5.211 -61.689 1.00 91.75 100 MET A C 1
ATOM 791 O O . MET A 1 100 ? 19.588 4.458 -62.273 1.00 91.75 100 MET A O 1
ATOM 795 N N . ASN A 1 101 ? 20.318 6.537 -61.842 1.00 89.38 101 ASN A N 1
ATOM 796 C CA . ASN A 1 101 ? 19.335 7.209 -62.695 1.00 89.38 101 ASN A CA 1
ATOM 797 C C . ASN A 1 101 ? 19.527 6.893 -64.185 1.00 89.38 101 ASN A C 1
ATOM 799 O O . ASN A 1 101 ? 18.549 6.810 -64.933 1.00 89.38 101 ASN A O 1
ATOM 803 N N . SER A 1 102 ? 20.769 6.680 -64.632 1.00 89.06 102 SER A N 1
ATOM 804 C CA . SER A 1 102 ? 21.049 6.363 -66.035 1.00 89.06 102 SER A CA 1
ATOM 805 C C . SER A 1 102 ? 20.514 4.990 -66.465 1.00 89.06 102 SER A C 1
ATOM 807 O O . SER A 1 102 ? 20.165 4.825 -67.636 1.00 89.06 102 SER A O 1
ATOM 809 N N . MET A 1 103 ? 20.347 4.044 -65.527 1.00 84.75 103 MET A N 1
ATOM 810 C CA . MET A 1 103 ? 19.890 2.673 -65.809 1.00 84.75 103 MET A CA 1
ATOM 811 C C . MET A 1 103 ? 18.435 2.567 -66.262 1.00 84.75 103 MET A C 1
ATOM 813 O O . MET A 1 103 ? 18.076 1.611 -66.951 1.00 84.75 103 MET A O 1
ATOM 817 N N . GLY A 1 104 ? 17.602 3.549 -65.910 1.00 68.19 104 GLY A N 1
ATOM 818 C CA . GLY A 1 104 ? 16.222 3.661 -66.390 1.00 68.19 104 GLY A CA 1
ATOM 819 C C . GLY A 1 104 ? 16.075 4.473 -67.680 1.00 68.19 104 GLY A C 1
ATOM 820 O O . GLY A 1 104 ? 14.960 4.621 -68.179 1.00 68.19 104 GLY A O 1
ATOM 821 N N . SER A 1 105 ? 17.167 5.033 -68.211 1.00 68.56 105 SER A N 1
ATOM 822 C CA . SER A 1 105 ? 17.135 5.941 -69.359 1.00 68.56 105 SER A CA 1
ATOM 823 C C . SER A 1 105 ? 17.497 5.230 -70.666 1.00 68.56 105 SER A C 1
ATOM 825 O O . SER A 1 105 ? 18.367 4.367 -70.705 1.00 68.56 105 SER A O 1
ATOM 827 N N . SER A 1 106 ? 16.876 5.636 -71.776 1.00 61.38 106 SER A N 1
ATOM 828 C CA . SER A 1 106 ? 17.247 5.189 -73.132 1.00 61.38 106 SER A CA 1
ATOM 829 C C . SER A 1 106 ? 18.507 5.890 -73.679 1.00 61.38 106 SER A C 1
ATOM 831 O O . SER A 1 106 ? 18.800 5.784 -74.868 1.00 61.38 106 SER A O 1
ATOM 833 N N . LYS A 1 107 ? 19.205 6.675 -72.845 1.00 60.50 107 LYS A N 1
ATOM 834 C CA . LYS A 1 107 ? 20.404 7.451 -73.196 1.00 60.50 107 LYS A CA 1
ATOM 835 C C . LYS A 1 107 ? 21.675 6.719 -72.743 1.00 60.50 107 LYS A C 1
ATOM 837 O O . LYS A 1 107 ? 21.602 5.671 -72.111 1.00 60.50 107 LYS A O 1
ATOM 842 N N . SER A 1 108 ? 22.839 7.274 -73.097 1.00 68.50 108 SER A N 1
ATOM 843 C CA . SER A 1 108 ? 24.152 6.770 -72.668 1.00 68.50 108 SER A CA 1
ATOM 844 C C . SER A 1 108 ? 24.180 6.523 -71.158 1.00 68.50 108 SER A C 1
ATOM 846 O O . SER A 1 108 ? 23.859 7.423 -70.383 1.00 68.50 108 SER A O 1
ATOM 848 N N . VAL A 1 109 ? 24.577 5.314 -70.758 1.00 71.19 109 VAL A N 1
ATOM 849 C CA . VAL A 1 109 ? 24.762 4.936 -69.352 1.00 71.19 109 VAL A CA 1
ATOM 850 C C . VAL A 1 109 ? 25.876 5.793 -68.753 1.00 71.19 109 VAL A C 1
ATOM 852 O O . VAL A 1 109 ? 26.933 5.953 -69.369 1.00 71.19 109 VAL A O 1
ATOM 855 N N . HIS A 1 110 ? 25.651 6.335 -67.557 1.00 77.38 110 HIS A N 1
ATOM 856 C CA . HIS A 1 110 ? 26.698 6.994 -66.786 1.00 77.38 110 HIS A CA 1
ATOM 857 C C . HIS A 1 110 ? 27.591 5.908 -66.188 1.00 77.38 110 HIS A C 1
ATOM 859 O O . HIS A 1 110 ? 27.333 5.422 -65.093 1.00 77.38 110 HIS A O 1
ATOM 865 N N . ASN A 1 111 ? 28.603 5.459 -66.931 1.00 79.12 111 ASN A N 1
ATOM 866 C CA . ASN A 1 111 ? 29.593 4.542 -66.377 1.00 79.12 111 ASN A CA 1
ATOM 867 C C . ASN A 1 111 ? 30.462 5.331 -65.392 1.00 79.12 111 ASN A C 1
ATOM 869 O O . ASN A 1 111 ? 31.216 6.205 -65.821 1.00 79.12 111 ASN A O 1
ATOM 873 N N . MET A 1 112 ? 30.353 5.027 -64.095 1.00 90.25 112 MET A N 1
ATOM 874 C CA . MET A 1 112 ? 31.210 5.640 -63.073 1.00 90.25 112 MET A CA 1
ATOM 875 C C . MET A 1 112 ? 32.691 5.443 -63.424 1.00 90.25 112 MET A C 1
ATOM 877 O O . MET A 1 112 ? 33.051 4.458 -64.075 1.00 90.25 112 MET A O 1
ATOM 881 N N . SER A 1 113 ? 33.562 6.345 -62.989 1.00 91.81 113 SER A N 1
ATOM 882 C CA . SER A 1 113 ? 35.014 6.220 -63.136 1.00 91.81 113 SER A CA 1
ATOM 883 C C . SER A 1 113 ? 35.673 5.537 -61.934 1.00 91.81 113 SER A C 1
ATOM 885 O O . SER A 1 113 ? 35.133 5.496 -60.825 1.00 91.81 113 SER A O 1
ATOM 887 N N . GLU A 1 114 ? 36.877 4.994 -62.138 1.00 92.94 114 GLU A N 1
ATOM 888 C CA . GLU A 1 114 ? 37.692 4.464 -61.038 1.00 92.94 114 GLU A CA 1
ATOM 889 C C . GLU A 1 114 ? 37.981 5.531 -59.964 1.00 92.94 114 GLU A C 1
ATOM 891 O O . GLU A 1 114 ? 38.061 5.187 -58.784 1.00 92.94 114 GLU A O 1
ATOM 896 N N . ASP A 1 115 ? 38.091 6.811 -60.338 1.00 91.81 115 ASP A N 1
ATOM 897 C CA . ASP A 1 115 ? 38.315 7.923 -59.402 1.00 91.81 115 ASP A CA 1
ATOM 898 C C . ASP A 1 115 ? 37.105 8.227 -58.530 1.00 91.81 115 ASP A C 1
ATOM 900 O O . ASP A 1 115 ? 37.248 8.402 -57.318 1.00 91.81 115 ASP A O 1
ATOM 904 N N . GLU A 1 116 ? 35.911 8.245 -59.120 1.00 93.25 116 GLU A N 1
ATOM 905 C CA . GLU A 1 116 ? 34.656 8.441 -58.388 1.00 93.25 116 GLU A CA 1
ATOM 906 C C . GLU A 1 116 ? 34.483 7.352 -57.328 1.00 93.25 116 GLU A C 1
ATOM 908 O O . GLU A 1 116 ? 34.195 7.641 -56.166 1.00 93.25 116 GLU A O 1
ATOM 913 N N . ILE A 1 117 ? 34.772 6.094 -57.680 1.00 94.12 117 ILE A N 1
ATOM 914 C CA . ILE A 1 117 ? 34.692 4.974 -56.735 1.00 94.12 117 ILE A CA 1
ATOM 915 C C . ILE A 1 117 ? 35.753 5.095 -55.634 1.00 94.12 117 ILE A C 1
ATOM 917 O O . ILE A 1 117 ? 35.456 4.843 -54.467 1.00 94.12 117 ILE A O 1
ATOM 921 N N . ARG A 1 118 ? 36.983 5.515 -55.948 1.00 94.06 118 ARG A N 1
ATOM 922 C CA . ARG A 1 118 ? 38.030 5.745 -54.931 1.00 94.06 118 ARG A CA 1
ATOM 923 C C . ARG A 1 118 ? 37.671 6.884 -53.981 1.00 94.06 118 ARG A C 1
ATOM 925 O O . ARG A 1 118 ? 37.888 6.768 -52.774 1.00 94.06 118 ARG A O 1
ATOM 932 N N . SER A 1 119 ? 37.108 7.965 -54.512 1.00 94.31 119 SER A N 1
ATOM 933 C CA . SER A 1 119 ? 36.595 9.087 -53.726 1.00 94.31 119 SER A CA 1
ATOM 934 C C . SER A 1 119 ? 35.460 8.637 -52.805 1.00 94.31 119 SER A C 1
ATOM 936 O O . SER A 1 119 ? 35.480 8.934 -51.606 1.00 94.31 119 SER A O 1
ATOM 938 N N . LEU A 1 120 ? 34.526 7.836 -53.331 1.00 94.81 120 LEU A N 1
ATOM 939 C CA . LEU A 1 120 ? 33.449 7.229 -52.559 1.00 94.81 120 LEU A CA 1
ATOM 940 C C . LEU A 1 120 ? 33.993 6.361 -51.421 1.00 94.81 120 LEU A C 1
ATOM 942 O O . LEU A 1 120 ? 33.536 6.518 -50.293 1.00 94.81 120 LEU A O 1
ATOM 946 N N . ILE A 1 121 ? 34.992 5.507 -51.681 1.00 93.81 121 ILE A N 1
ATOM 947 C CA . ILE A 1 121 ? 35.634 4.685 -50.641 1.00 93.81 121 ILE A CA 1
ATOM 948 C C . ILE A 1 121 ? 36.150 5.571 -49.511 1.00 93.81 121 ILE A C 1
ATOM 950 O O . ILE A 1 121 ? 35.785 5.377 -48.357 1.00 93.81 121 ILE A O 1
ATOM 954 N N . ASN A 1 122 ? 36.949 6.590 -49.829 1.00 93.06 122 ASN A N 1
ATOM 955 C CA . ASN A 1 122 ? 37.527 7.467 -48.809 1.00 93.06 122 ASN A CA 1
ATOM 956 C C . ASN A 1 122 ? 36.454 8.185 -47.973 1.00 93.06 122 ASN A C 1
ATOM 958 O O . ASN A 1 122 ? 36.606 8.342 -46.756 1.00 93.06 122 ASN A O 1
ATOM 962 N N . ARG A 1 123 ? 35.356 8.606 -48.613 1.00 93.00 123 ARG A N 1
ATOM 963 C CA . ARG A 1 123 ? 34.224 9.258 -47.943 1.00 93.00 123 ARG A CA 1
ATOM 964 C C . ARG A 1 123 ? 33.482 8.267 -47.054 1.00 93.00 123 ARG A C 1
ATOM 966 O O . ARG A 1 123 ? 33.342 8.534 -45.868 1.00 93.00 123 ARG A O 1
ATOM 973 N N . VAL A 1 124 ? 33.083 7.111 -47.578 1.00 91.88 124 VAL A N 1
ATOM 974 C CA . VAL A 1 124 ? 32.356 6.083 -46.819 1.00 91.88 124 VAL A CA 1
ATOM 975 C C . VAL A 1 124 ? 33.180 5.581 -45.636 1.00 91.88 124 VAL A C 1
ATOM 977 O O . VAL A 1 124 ? 32.664 5.562 -44.524 1.00 91.88 124 VAL A O 1
ATOM 980 N N . GLU A 1 125 ? 34.467 5.279 -45.820 1.00 90.62 125 GLU A N 1
ATOM 981 C CA . GLU A 1 125 ? 35.364 4.867 -44.728 1.00 90.62 125 GLU A CA 1
ATOM 982 C C . GLU A 1 125 ? 35.532 5.955 -43.652 1.00 90.62 125 GLU A C 1
ATOM 984 O O . GLU A 1 125 ? 35.764 5.648 -42.484 1.00 90.62 125 GLU A O 1
ATOM 989 N N . SER A 1 126 ? 35.379 7.237 -44.003 1.00 88.88 126 SER A N 1
ATOM 990 C CA . SER A 1 126 ? 35.339 8.319 -43.010 1.00 88.88 126 SER A CA 1
ATOM 991 C C . SER A 1 126 ? 34.017 8.344 -42.240 1.00 88.88 126 SER A C 1
ATOM 993 O O . SER A 1 126 ? 34.017 8.615 -41.041 1.00 88.88 126 SER A O 1
ATOM 995 N N . ILE A 1 127 ? 32.894 8.035 -42.896 1.00 87.62 127 ILE A N 1
ATOM 996 C CA . ILE A 1 127 ? 31.574 8.024 -42.252 1.00 87.62 127 ILE A CA 1
ATOM 997 C C . ILE A 1 127 ? 31.411 6.785 -41.356 1.00 87.62 127 ILE A C 1
ATOM 999 O O . ILE A 1 127 ? 30.826 6.893 -40.283 1.00 87.62 127 ILE A O 1
ATOM 1003 N N . LYS A 1 128 ? 32.000 5.636 -41.717 1.00 88.12 128 LYS A N 1
ATOM 1004 C CA . LYS A 1 128 ? 32.018 4.431 -40.865 1.00 88.12 128 LYS A CA 1
ATOM 1005 C C . LYS A 1 128 ? 32.627 4.666 -39.480 1.00 88.12 128 LYS A C 1
ATOM 1007 O O . LYS A 1 128 ? 32.209 4.035 -38.512 1.00 88.12 128 LYS A O 1
ATOM 1012 N N . LYS A 1 129 ? 33.574 5.607 -39.390 1.00 86.19 129 LYS A N 1
ATOM 1013 C CA . LYS A 1 129 ? 34.238 6.019 -38.144 1.00 86.19 129 LYS A CA 1
ATOM 1014 C C . LYS A 1 129 ? 33.385 6.931 -37.263 1.00 86.19 129 LYS A C 1
ATOM 1016 O O . LYS A 1 129 ? 33.799 7.240 -36.146 1.00 86.19 129 LYS A O 1
ATOM 1021 N N . ILE A 1 130 ? 32.226 7.394 -37.737 1.00 83.38 130 ILE A N 1
ATOM 1022 C CA . ILE A 1 130 ? 31.291 8.144 -36.899 1.00 83.38 130 ILE A CA 1
ATOM 1023 C C . ILE A 1 130 ? 30.737 7.187 -35.844 1.00 83.38 130 ILE A C 1
ATOM 1025 O O . ILE A 1 130 ? 29.974 6.275 -36.148 1.00 83.38 130 ILE A O 1
ATOM 1029 N N . SER A 1 131 ? 31.109 7.427 -34.590 1.00 74.62 131 SER A N 1
ATOM 1030 C CA . SER A 1 131 ? 30.560 6.736 -33.428 1.00 74.62 131 SER A CA 1
ATOM 1031 C C . SER A 1 131 ? 29.650 7.686 -32.656 1.00 74.62 131 SER A C 1
ATOM 1033 O O . SER A 1 131 ? 30.013 8.835 -32.392 1.00 74.62 131 SER A O 1
ATOM 1035 N N . VAL A 1 132 ? 28.461 7.213 -32.284 1.00 70.31 132 VAL A N 1
ATOM 1036 C CA . VAL A 1 132 ? 27.574 7.927 -31.360 1.00 70.31 132 VAL A CA 1
ATOM 1037 C C . VAL A 1 132 ? 27.839 7.401 -29.956 1.00 70.31 132 VAL A C 1
ATOM 1039 O O . VAL A 1 132 ? 27.623 6.225 -29.669 1.00 70.31 132 VAL A O 1
ATOM 1042 N N . ASN A 1 133 ? 28.275 8.285 -29.057 1.00 69.94 133 ASN A N 1
ATOM 1043 C CA . ASN A 1 133 ? 28.371 7.961 -27.640 1.00 69.94 133 ASN A CA 1
ATOM 1044 C C . ASN A 1 133 ? 26.958 7.918 -27.036 1.00 69.94 133 ASN A C 1
ATOM 1046 O O . ASN A 1 133 ? 26.430 8.930 -26.575 1.00 69.94 133 ASN A O 1
ATOM 1050 N N . THR A 1 134 ? 26.338 6.738 -27.063 1.00 67.31 134 THR A N 1
ATOM 1051 C CA . THR A 1 134 ? 25.001 6.501 -26.503 1.00 67.31 134 THR A CA 1
ATOM 1052 C C . THR A 1 134 ? 24.932 6.828 -25.018 1.00 67.31 134 THR A C 1
ATOM 1054 O O . THR A 1 134 ? 23.911 7.338 -24.567 1.00 67.31 134 THR A O 1
ATOM 1057 N N . ASP A 1 135 ? 26.014 6.615 -24.270 1.00 65.69 135 ASP A N 1
ATOM 1058 C CA . ASP A 1 135 ? 26.052 6.892 -22.834 1.00 65.69 135 ASP A CA 1
ATOM 1059 C C . ASP A 1 135 ? 25.967 8.397 -22.572 1.00 65.69 135 ASP A C 1
ATOM 1061 O O . ASP A 1 135 ? 25.216 8.824 -21.705 1.00 65.69 135 ASP A O 1
ATOM 1065 N N . ALA A 1 136 ? 26.634 9.228 -23.374 1.00 66.38 136 ALA A N 1
ATOM 1066 C CA . ALA A 1 136 ? 26.516 10.683 -23.284 1.00 66.38 136 ALA A CA 1
ATOM 1067 C C . ALA A 1 136 ? 25.117 11.198 -23.674 1.00 66.38 136 ALA A C 1
ATOM 1069 O O . ALA A 1 136 ? 24.676 12.221 -23.151 1.00 66.38 136 ALA A O 1
ATOM 1070 N N . VAL A 1 137 ? 24.410 10.496 -24.567 1.00 70.00 137 VAL A N 1
ATOM 1071 C CA . VAL A 1 137 ? 23.042 10.853 -24.985 1.00 70.00 137 VAL A CA 1
ATOM 1072 C C . VAL A 1 137 ? 22.000 10.406 -23.952 1.00 70.00 137 VAL A C 1
ATOM 1074 O O . VAL A 1 137 ? 21.051 11.140 -23.685 1.00 70.00 137 VAL A O 1
ATOM 1077 N N . LEU A 1 138 ? 22.169 9.224 -23.348 1.00 66.00 138 LEU A N 1
ATOM 1078 C CA . LEU A 1 138 ? 21.207 8.648 -22.401 1.00 66.00 138 LEU A CA 1
ATOM 1079 C C . LEU A 1 138 ? 21.466 9.052 -20.942 1.00 66.00 138 LEU A C 1
ATOM 1081 O O . LEU A 1 138 ? 20.511 9.159 -20.173 1.00 66.00 138 LEU A O 1
ATOM 1085 N N . ALA A 1 139 ? 22.711 9.317 -20.541 1.00 64.31 139 ALA A N 1
ATOM 1086 C CA . ALA A 1 139 ? 23.050 9.687 -19.163 1.00 64.31 139 ALA A CA 1
ATOM 1087 C C . ALA A 1 139 ? 22.297 10.925 -18.632 1.00 64.31 139 ALA A C 1
ATOM 1089 O O . ALA A 1 139 ? 21.871 10.894 -17.476 1.00 64.31 139 ALA A O 1
ATOM 1090 N N . PRO A 1 140 ? 22.052 11.998 -19.417 1.00 62.44 140 PRO A N 1
ATOM 1091 C CA . PRO A 1 140 ? 21.246 13.122 -18.948 1.00 62.44 140 PRO A CA 1
ATOM 1092 C C . PRO A 1 140 ? 19.773 12.754 -18.720 1.00 62.44 140 PRO A C 1
ATOM 1094 O O . PRO A 1 140 ? 19.124 13.383 -17.888 1.00 62.44 140 PRO A O 1
ATOM 1097 N N . LEU A 1 141 ? 19.253 11.760 -19.450 1.00 60.78 141 LEU A N 1
ATOM 1098 C CA . LEU A 1 141 ? 17.860 11.301 -19.369 1.00 60.78 141 LEU A CA 1
ATOM 1099 C C . LEU A 1 141 ? 17.638 10.314 -18.212 1.00 60.78 141 LEU A C 1
ATOM 1101 O O . LEU A 1 141 ? 16.526 10.195 -17.702 1.00 60.78 141 LEU A O 1
ATOM 1105 N N . LEU A 1 142 ? 18.699 9.631 -17.779 1.00 62.75 142 LEU A N 1
ATOM 1106 C CA . LEU A 1 142 ? 18.687 8.585 -16.756 1.00 62.75 142 LEU A CA 1
ATOM 1107 C C . LEU A 1 142 ? 19.532 8.973 -15.536 1.00 62.75 142 LEU A C 1
ATOM 1109 O O . LEU A 1 142 ? 20.255 8.134 -15.008 1.00 62.75 142 LEU A O 1
ATOM 1113 N N . LYS A 1 143 ? 19.464 10.233 -15.078 1.00 63.06 143 LYS A N 1
ATOM 1114 C CA . LYS A 1 143 ? 20.128 10.685 -13.839 1.00 63.06 143 LYS A CA 1
ATOM 1115 C C . LYS A 1 143 ? 19.560 9.949 -12.618 1.00 63.06 143 LYS A C 1
ATOM 1117 O O . LYS A 1 143 ? 18.726 10.477 -11.889 1.00 63.06 143 LYS A O 1
ATOM 1122 N N . SER A 1 144 ? 19.992 8.712 -12.419 1.00 62.34 144 SER A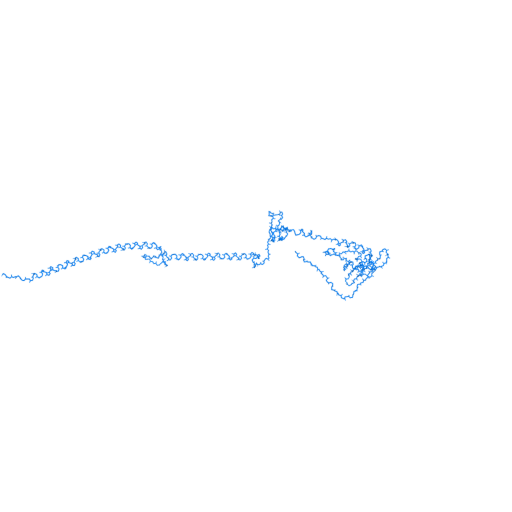 N 1
ATOM 1123 C CA . SER A 1 144 ? 19.696 7.882 -11.264 1.00 62.34 144 SER A CA 1
ATOM 1124 C C . SER A 1 144 ? 20.999 7.680 -10.498 1.00 62.34 144 SER A C 1
ATOM 1126 O O . SER A 1 144 ? 21.952 7.112 -11.030 1.00 62.34 144 SER A O 1
ATOM 1128 N N . ASP A 1 145 ? 21.054 8.183 -9.270 1.00 67.75 145 ASP A N 1
ATOM 1129 C CA . ASP A 1 145 ? 22.253 8.174 -8.429 1.00 67.75 145 ASP A CA 1
ATOM 1130 C C . ASP A 1 145 ? 22.227 6.937 -7.517 1.00 67.75 145 ASP A C 1
ATOM 1132 O O . ASP A 1 145 ? 21.590 6.918 -6.455 1.00 67.75 145 ASP A O 1
ATOM 1136 N N . THR A 1 146 ? 22.849 5.847 -7.971 1.00 73.56 146 THR A N 1
ATOM 1137 C CA . THR A 1 146 ? 22.979 4.613 -7.186 1.00 73.56 146 THR A CA 1
ATOM 1138 C C . THR A 1 146 ? 24.301 4.621 -6.423 1.00 73.56 146 THR A C 1
ATOM 1140 O O . THR A 1 146 ? 25.353 4.330 -6.990 1.00 73.56 146 THR A O 1
ATOM 1143 N N . THR A 1 147 ? 24.254 4.927 -5.130 1.00 87.62 147 THR A N 1
ATOM 1144 C CA . THR A 1 147 ? 25.426 4.937 -4.235 1.00 87.62 147 THR A CA 1
ATOM 1145 C C . THR A 1 147 ? 25.494 3.715 -3.314 1.00 87.62 147 THR A C 1
ATOM 1147 O O . THR A 1 147 ? 26.479 3.539 -2.601 1.00 87.62 147 THR A O 1
ATOM 1150 N N . HIS A 1 148 ? 24.474 2.852 -3.354 1.00 91.50 148 HIS A N 1
ATOM 1151 C CA . HIS A 1 148 ? 24.318 1.684 -2.485 1.00 91.50 148 HIS A CA 1
ATOM 1152 C C . HIS A 1 148 ? 24.374 0.366 -3.275 1.00 91.50 148 HIS A C 1
ATOM 1154 O O . HIS A 1 148 ? 23.966 0.302 -4.438 1.00 91.50 148 HIS A O 1
ATOM 1160 N N . LYS A 1 149 ? 24.894 -0.699 -2.654 1.00 88.69 149 LYS A N 1
ATOM 1161 C CA . LYS A 1 149 ? 25.108 -2.009 -3.290 1.00 88.69 149 LYS A CA 1
ATOM 1162 C C . LYS A 1 149 ? 23.791 -2.751 -3.494 1.00 88.69 149 LYS A C 1
ATOM 1164 O O . LYS A 1 149 ? 22.941 -2.780 -2.610 1.00 88.69 149 LYS A O 1
ATOM 1169 N N . ASN A 1 150 ? 23.681 -3.446 -4.627 1.00 92.44 150 ASN A N 1
ATOM 1170 C CA . ASN A 1 150 ? 22.505 -4.250 -4.981 1.00 92.44 150 ASN A CA 1
ATOM 1171 C C . ASN A 1 150 ? 21.184 -3.452 -4.916 1.00 92.44 150 ASN A C 1
ATOM 1173 O O . ASN A 1 150 ? 20.162 -3.967 -4.470 1.00 92.44 150 ASN A O 1
ATOM 1177 N N . SER A 1 151 ? 21.218 -2.184 -5.332 1.00 94.00 151 SER A N 1
ATOM 1178 C CA . SER A 1 151 ? 20.070 -1.278 -5.253 1.00 94.00 151 SER A CA 1
ATOM 1179 C C . SER A 1 151 ? 19.717 -0.667 -6.609 1.00 94.00 151 SER A C 1
ATOM 1181 O O . SER A 1 151 ? 20.546 -0.594 -7.516 1.00 94.00 151 SER A O 1
ATOM 1183 N N . VAL A 1 152 ? 18.471 -0.214 -6.741 1.00 93.56 152 VAL A N 1
ATOM 1184 C CA . VAL A 1 152 ? 17.902 0.388 -7.950 1.00 93.56 152 VAL A CA 1
ATOM 1185 C C . VAL A 1 152 ? 17.264 1.727 -7.595 1.00 93.56 152 VAL A C 1
ATOM 1187 O O . VAL A 1 152 ? 16.328 1.785 -6.800 1.00 93.56 152 VAL A O 1
ATOM 1190 N N . ALA A 1 153 ? 17.734 2.800 -8.226 1.00 93.88 153 ALA A N 1
ATOM 1191 C CA . ALA A 1 153 ? 17.058 4.093 -8.244 1.00 93.88 153 ALA A CA 1
ATOM 1192 C C . ALA A 1 153 ? 16.110 4.134 -9.452 1.00 93.88 153 ALA A C 1
ATOM 1194 O O . ALA A 1 153 ? 16.560 4.203 -10.595 1.00 93.88 153 ALA A O 1
ATOM 1195 N N . LEU A 1 154 ? 14.800 4.051 -9.213 1.00 93.69 154 LEU A N 1
ATOM 1196 C CA . LEU A 1 154 ? 13.801 3.901 -10.270 1.00 93.69 154 LEU A CA 1
ATOM 1197 C C . LEU A 1 154 ? 13.036 5.207 -10.518 1.00 93.69 154 LEU A C 1
ATOM 1199 O O . LEU A 1 154 ? 12.083 5.540 -9.812 1.00 93.69 154 LEU A O 1
ATOM 1203 N N . GLY A 1 155 ? 13.431 5.898 -11.587 1.00 91.69 155 GLY A N 1
ATOM 1204 C CA . GLY A 1 155 ? 12.803 7.125 -12.073 1.00 91.69 155 GLY A CA 1
ATOM 1205 C C . GLY A 1 155 ? 13.807 8.260 -12.269 1.00 91.69 155 GLY A C 1
ATOM 1206 O O . GLY A 1 155 ? 14.953 8.188 -11.830 1.00 91.69 155 GLY A O 1
ATOM 1207 N N . THR A 1 156 ? 13.377 9.325 -12.943 1.00 89.69 156 THR A N 1
ATOM 1208 C CA . THR A 1 156 ? 14.187 10.539 -13.113 1.00 89.69 156 THR A CA 1
ATOM 1209 C C . THR A 1 156 ? 14.516 11.154 -11.754 1.00 89.69 156 THR A C 1
ATOM 1211 O O . THR A 1 156 ? 13.654 11.200 -10.872 1.00 89.69 156 THR A O 1
ATOM 1214 N N . ASP A 1 157 ? 15.761 11.593 -11.580 1.00 90.31 157 ASP A N 1
ATOM 1215 C CA . ASP A 1 157 ? 16.297 12.175 -10.342 1.00 90.31 157 ASP A CA 1
ATOM 1216 C C . ASP A 1 157 ? 16.217 11.249 -9.120 1.00 90.31 157 ASP A C 1
ATOM 1218 O O . ASP A 1 157 ? 16.368 11.692 -7.976 1.00 90.31 157 ASP A O 1
ATOM 1222 N N . SER A 1 158 ? 15.974 9.952 -9.337 1.00 92.75 158 SER A N 1
ATOM 1223 C CA . SER A 1 158 ? 15.927 8.983 -8.255 1.00 92.75 158 SER A CA 1
ATOM 1224 C C . SER A 1 158 ? 17.295 8.724 -7.648 1.00 92.75 158 SER A C 1
ATOM 1226 O O . SER A 1 158 ? 18.342 8.837 -8.286 1.00 92.75 158 SER A O 1
ATOM 1228 N N . VAL A 1 159 ? 17.260 8.353 -6.377 1.00 93.31 159 VAL A N 1
ATOM 1229 C CA . VAL A 1 159 ? 18.433 8.028 -5.567 1.00 93.31 159 VAL A CA 1
ATOM 1230 C C . VAL A 1 159 ? 18.263 6.656 -4.945 1.00 93.31 159 VAL A C 1
ATOM 1232 O O . VAL A 1 159 ? 17.209 6.045 -5.066 1.00 93.31 159 VAL A O 1
ATOM 1235 N N . THR A 1 160 ? 19.280 6.188 -4.241 1.00 94.00 160 THR A N 1
ATOM 1236 C CA . THR A 1 160 ? 19.173 5.054 -3.314 1.00 94.00 160 THR A CA 1
ATOM 1237 C C . THR A 1 160 ? 19.525 5.534 -1.913 1.00 94.00 160 THR A C 1
ATOM 1239 O O . THR A 1 160 ? 20.300 6.481 -1.770 1.00 94.00 160 THR A O 1
ATOM 1242 N N . THR A 1 161 ? 18.960 4.907 -0.881 1.00 94.56 161 THR A N 1
ATOM 1243 C CA . THR A 1 161 ? 19.209 5.296 0.522 1.00 94.56 161 THR A CA 1
ATOM 1244 C C . THR A 1 161 ? 19.825 4.185 1.366 1.00 94.56 161 THR A C 1
ATOM 1246 O O . THR A 1 161 ? 20.219 4.431 2.505 1.00 94.56 161 THR A O 1
ATOM 1249 N N . ARG A 1 162 ? 19.867 2.960 0.834 1.00 95.81 162 ARG A N 1
ATOM 1250 C CA . ARG A 1 162 ? 20.369 1.760 1.507 1.00 95.81 162 ARG A CA 1
ATOM 1251 C C . ARG A 1 162 ? 20.708 0.662 0.492 1.00 95.81 162 ARG A C 1
ATOM 1253 O O . ARG A 1 162 ? 20.263 0.712 -0.658 1.00 95.81 162 ARG A O 1
ATOM 1260 N N . ASP A 1 163 ? 21.500 -0.319 0.922 1.00 95.88 163 ASP A N 1
ATOM 1261 C CA . ASP A 1 163 ? 21.806 -1.528 0.145 1.00 95.88 163 ASP A CA 1
ATOM 1262 C C . ASP A 1 163 ? 20.557 -2.428 0.025 1.00 95.88 163 ASP A C 1
ATOM 1264 O O . ASP A 1 163 ? 19.709 -2.431 0.920 1.00 95.88 163 ASP A O 1
ATOM 1268 N N . ASN A 1 164 ? 20.462 -3.236 -1.037 1.00 95.44 164 ASN A N 1
ATOM 1269 C CA . ASN A 1 164 ? 19.345 -4.163 -1.300 1.00 95.44 164 ASN A CA 1
ATOM 1270 C C . ASN A 1 164 ? 17.961 -3.479 -1.389 1.00 95.44 164 ASN A C 1
ATOM 1272 O O . ASN A 1 164 ? 16.975 -3.981 -0.846 1.00 95.44 164 ASN A O 1
ATOM 1276 N N . GLU A 1 165 ? 17.873 -2.326 -2.055 1.00 96.06 165 GLU A N 1
ATOM 1277 C CA . GLU A 1 165 ? 16.650 -1.515 -2.145 1.00 96.06 165 GLU A CA 1
ATOM 1278 C C . GLU A 1 165 ? 16.251 -1.204 -3.591 1.00 96.06 165 GLU A C 1
ATOM 1280 O O . GLU A 1 165 ? 17.092 -0.886 -4.425 1.00 96.06 165 GLU A O 1
ATOM 1285 N N . VAL A 1 166 ? 14.944 -1.166 -3.863 1.00 96.56 166 VAL A N 1
ATOM 1286 C CA . VAL A 1 166 ? 14.390 -0.425 -5.005 1.00 96.56 166 VAL A CA 1
ATOM 1287 C C . VAL A 1 166 ? 13.741 0.850 -4.473 1.00 96.56 166 VAL A C 1
ATOM 1289 O O . VAL A 1 166 ? 12.749 0.783 -3.748 1.00 96.56 166 VAL A O 1
ATOM 1292 N N . TYR A 1 167 ? 14.296 2.012 -4.816 1.00 96.06 167 TYR A N 1
ATOM 1293 C CA . TYR A 1 167 ? 13.821 3.308 -4.339 1.00 96.06 167 TYR A CA 1
ATOM 1294 C C . TYR A 1 167 ? 13.232 4.130 -5.483 1.00 96.06 167 TYR A C 1
ATOM 1296 O O . TYR A 1 167 ? 13.863 4.324 -6.520 1.00 96.06 167 TYR A O 1
ATOM 1304 N N . ILE A 1 168 ? 12.015 4.637 -5.276 1.00 96.62 168 ILE A N 1
ATOM 1305 C CA . ILE A 1 168 ? 11.266 5.421 -6.275 1.00 96.62 168 ILE A CA 1
ATOM 1306 C C . ILE A 1 168 ? 11.176 6.912 -5.929 1.00 96.62 168 ILE A C 1
ATOM 1308 O O . ILE A 1 168 ? 10.584 7.683 -6.687 1.00 96.62 168 ILE A O 1
ATOM 1312 N N . GLY A 1 169 ? 11.713 7.334 -4.779 1.00 94.50 169 GLY A N 1
ATOM 1313 C CA . GLY A 1 169 ? 11.820 8.751 -4.427 1.00 94.50 169 GLY A CA 1
ATOM 1314 C C . GLY A 1 169 ? 12.894 9.452 -5.259 1.00 94.50 169 GLY A C 1
ATOM 1315 O O . GLY A 1 169 ? 13.674 8.795 -5.953 1.00 94.50 169 GLY A O 1
ATOM 1316 N N . TYR A 1 170 ? 12.915 10.782 -5.221 1.00 93.56 170 TYR A N 1
ATOM 1317 C CA . TYR A 1 170 ? 13.763 11.600 -6.092 1.00 93.56 170 TYR A CA 1
ATOM 1318 C C . TYR A 1 170 ? 14.301 12.842 -5.386 1.00 93.56 170 TYR A C 1
ATOM 1320 O O . TYR A 1 170 ? 13.648 13.364 -4.484 1.00 93.56 170 TYR A O 1
ATOM 1328 N N . LYS A 1 171 ? 15.485 13.318 -5.792 1.00 92.06 171 LYS A N 1
ATOM 1329 C CA . LYS A 1 171 ? 16.007 14.630 -5.377 1.00 92.06 171 LYS A CA 1
ATOM 1330 C C . LYS A 1 171 ? 15.059 15.696 -5.904 1.00 92.06 171 LYS A C 1
ATOM 1332 O O . LYS A 1 171 ? 14.777 15.725 -7.099 1.00 92.06 171 LYS A O 1
ATOM 1337 N N . THR A 1 172 ? 14.540 16.552 -5.034 1.00 90.69 172 THR A N 1
ATOM 1338 C CA . THR A 1 172 ? 13.711 17.654 -5.525 1.00 90.69 172 THR A CA 1
ATOM 1339 C C . THR A 1 172 ? 14.590 18.739 -6.133 1.00 90.69 172 THR A C 1
ATOM 1341 O O . THR A 1 172 ? 15.758 18.896 -5.774 1.00 90.69 172 THR A O 1
ATOM 1344 N N . GLY A 1 173 ? 14.006 19.519 -7.039 1.00 84.25 173 GLY A N 1
ATOM 1345 C CA . GLY A 1 173 ? 14.621 20.752 -7.512 1.00 84.25 173 GLY A CA 1
ATOM 1346 C C . GLY A 1 173 ? 14.567 21.868 -6.467 1.00 84.25 173 GLY A C 1
ATOM 1347 O O . GLY A 1 173 ? 14.164 21.670 -5.320 1.00 84.25 173 GLY A O 1
ATOM 1348 N N . THR A 1 174 ? 14.918 23.070 -6.911 1.00 83.88 174 THR A N 1
ATOM 1349 C CA . THR A 1 174 ? 14.974 24.305 -6.111 1.00 83.88 174 THR A CA 1
ATOM 1350 C C . THR A 1 174 ? 13.616 24.813 -5.624 1.00 83.88 174 THR A C 1
ATOM 1352 O O . THR A 1 174 ? 13.568 25.772 -4.865 1.00 83.88 174 THR A O 1
ATOM 1355 N N . GLU A 1 175 ? 12.516 24.203 -6.063 1.00 81.25 175 GLU A N 1
ATOM 1356 C CA . GLU A 1 175 ? 11.147 24.629 -5.740 1.00 81.25 175 GLU A CA 1
ATOM 1357 C C . GLU A 1 175 ? 10.559 23.936 -4.498 1.00 81.25 175 GLU A C 1
ATOM 1359 O O . GLU A 1 175 ? 9.392 24.130 -4.169 1.00 81.25 175 GLU A O 1
ATOM 1364 N N . SER A 1 176 ? 11.342 23.101 -3.807 1.00 84.62 176 SER A N 1
ATOM 1365 C CA . SER A 1 176 ? 10.908 22.358 -2.621 1.00 84.62 176 SER A CA 1
ATOM 1366 C C . SER A 1 176 ? 11.921 22.488 -1.490 1.00 84.62 176 SER A C 1
ATOM 1368 O O . SER A 1 176 ? 13.111 22.262 -1.686 1.00 84.62 176 SER A O 1
ATOM 1370 N N . ASP A 1 177 ? 11.420 22.740 -0.279 1.00 87.19 177 ASP A N 1
ATOM 1371 C CA . ASP A 1 177 ? 12.226 22.769 0.951 1.00 87.19 177 ASP A CA 1
ATOM 1372 C C . ASP A 1 177 ? 12.692 21.371 1.395 1.00 87.19 177 ASP A C 1
ATOM 1374 O O . ASP A 1 177 ? 13.556 21.226 2.261 1.00 87.19 177 ASP A O 1
ATOM 1378 N N . LYS A 1 178 ? 12.102 20.309 0.837 1.00 89.12 178 LYS A N 1
ATOM 1379 C CA . LYS A 1 178 ? 12.466 18.920 1.144 1.00 89.12 178 LYS A CA 1
ATOM 1380 C C . LYS A 1 178 ? 13.568 18.466 0.213 1.00 89.12 178 LYS A C 1
ATOM 1382 O O . LYS A 1 178 ? 13.365 18.531 -0.980 1.00 89.12 178 LYS A O 1
ATOM 1387 N N . THR A 1 179 ? 14.642 17.867 0.722 1.00 88.88 179 THR A N 1
ATOM 1388 C CA . THR A 1 179 ? 15.701 17.273 -0.120 1.00 88.88 179 THR A CA 1
ATOM 1389 C C . THR A 1 179 ? 15.182 16.181 -1.064 1.00 88.88 179 THR A C 1
ATOM 1391 O O . THR A 1 179 ? 15.679 16.041 -2.182 1.00 88.88 179 THR A O 1
ATOM 1394 N N . TYR A 1 180 ? 14.182 15.408 -0.623 1.00 93.19 180 TYR A N 1
ATOM 1395 C CA . TYR A 1 180 ? 13.618 14.294 -1.382 1.00 93.19 180 TYR A CA 1
ATOM 1396 C C . TYR A 1 180 ? 12.092 14.367 -1.489 1.00 93.19 180 TYR A C 1
ATOM 1398 O O . TYR A 1 180 ? 11.393 14.598 -0.499 1.00 93.19 180 TYR A O 1
ATOM 1406 N N . GLY A 1 181 ? 11.585 14.115 -2.695 1.00 94.88 181 GLY A N 1
ATOM 1407 C CA . GLY A 1 181 ? 10.178 13.875 -2.994 1.00 94.88 181 GLY A CA 1
ATOM 1408 C C . GLY A 1 181 ? 9.868 12.379 -3.069 1.00 94.88 181 GLY A C 1
ATOM 1409 O O . GLY A 1 181 ? 10.756 11.549 -3.284 1.00 94.88 181 GLY A O 1
ATOM 1410 N N . THR A 1 182 ? 8.595 12.022 -2.902 1.00 95.94 182 THR A N 1
ATOM 1411 C CA . THR A 1 182 ? 8.104 10.641 -3.006 1.00 95.94 182 THR A CA 1
ATOM 1412 C C . THR A 1 182 ? 7.186 10.476 -4.212 1.00 95.94 182 THR A C 1
ATOM 1414 O O . THR A 1 182 ? 6.576 11.433 -4.688 1.00 95.94 182 THR A O 1
ATOM 1417 N N . ARG A 1 183 ? 7.084 9.244 -4.718 1.00 96.50 183 ARG A N 1
ATOM 1418 C CA . ARG A 1 183 ? 6.141 8.870 -5.777 1.00 96.50 183 ARG A CA 1
ATOM 1419 C C . ARG A 1 183 ? 5.083 7.928 -5.225 1.00 96.50 183 ARG A C 1
ATOM 1421 O O . ARG A 1 183 ? 5.369 7.119 -4.345 1.00 96.50 183 ARG A O 1
ATOM 1428 N N . VAL A 1 184 ? 3.873 8.028 -5.764 1.00 97.88 184 VAL A N 1
ATOM 1429 C CA . VAL A 1 184 ? 2.809 7.054 -5.508 1.00 97.88 184 VAL A CA 1
ATOM 1430 C C . VAL A 1 184 ? 3.053 5.831 -6.384 1.00 97.88 184 VAL A C 1
ATOM 1432 O O . VAL A 1 184 ? 3.281 5.962 -7.585 1.00 97.88 184 VAL A O 1
ATOM 1435 N N . LEU A 1 185 ? 2.987 4.646 -5.779 1.00 97.38 185 LEU A N 1
ATOM 1436 C CA . LEU A 1 185 ? 3.072 3.374 -6.486 1.00 97.38 185 LEU A CA 1
ATOM 1437 C C . LEU A 1 185 ? 1.655 2.817 -6.694 1.00 97.38 185 LEU A C 1
ATOM 1439 O O . LEU A 1 185 ? 0.978 2.465 -5.731 1.00 97.38 185 LEU A O 1
ATOM 1443 N N . GLY A 1 186 ? 1.197 2.781 -7.947 1.00 97.00 186 GLY A N 1
ATOM 1444 C CA . GLY A 1 186 ? -0.153 2.352 -8.328 1.00 97.00 186 GLY A CA 1
ATOM 1445 C C . GLY A 1 186 ? -0.165 1.130 -9.250 1.00 97.00 186 GLY A C 1
ATOM 1446 O O . GLY A 1 186 ? 0.877 0.701 -9.737 1.00 97.00 186 GLY A O 1
ATOM 1447 N N . GLY A 1 187 ? -1.359 0.579 -9.499 1.00 97.69 187 GLY A N 1
ATOM 1448 C CA . GLY A 1 187 ? -1.543 -0.579 -10.388 1.00 97.69 187 GLY A CA 1
ATOM 1449 C C . GLY A 1 187 ? -1.193 -1.931 -9.758 1.00 97.69 187 GLY A C 1
ATOM 1450 O O . GLY A 1 187 ? -0.943 -2.894 -10.477 1.00 97.69 187 GLY A O 1
ATOM 1451 N N . LEU A 1 188 ? -1.160 -2.011 -8.425 1.00 98.06 188 LEU A N 1
ATOM 1452 C CA . LEU A 1 188 ? -0.850 -3.244 -7.703 1.00 98.06 188 LEU A CA 1
ATOM 1453 C C . LEU A 1 188 ? -2.089 -4.136 -7.588 1.00 98.06 188 LEU A C 1
ATOM 1455 O O . LEU A 1 188 ? -3.157 -3.686 -7.170 1.00 98.06 188 LEU A O 1
ATOM 1459 N N . SER A 1 189 ? -1.914 -5.417 -7.908 1.00 98.00 189 SER A N 1
ATOM 1460 C CA . SER A 1 189 ? -2.836 -6.465 -7.463 1.00 98.00 189 SER A CA 1
ATOM 1461 C C . SER A 1 189 ? -2.643 -6.727 -5.970 1.00 98.00 189 SER A C 1
ATOM 1463 O O . SER A 1 189 ? -1.579 -6.443 -5.423 1.00 98.00 189 SER A O 1
ATOM 1465 N N . ASP A 1 190 ? -3.666 -7.270 -5.312 1.00 98.38 190 ASP A N 1
ATOM 1466 C CA . ASP A 1 190 ? -3.559 -7.642 -3.900 1.00 98.38 190 ASP A CA 1
ATOM 1467 C C . ASP A 1 190 ? -2.479 -8.706 -3.699 1.00 98.38 190 ASP A C 1
ATOM 1469 O O . ASP A 1 190 ? -2.471 -9.727 -4.389 1.00 98.38 190 ASP A O 1
ATOM 1473 N N . GLY A 1 191 ? -1.602 -8.464 -2.725 1.00 98.19 191 GLY A N 1
ATOM 1474 C CA . GLY A 1 191 ? -0.563 -9.407 -2.338 1.00 98.19 191 GLY A CA 1
ATOM 1475 C C . GLY A 1 191 ? -1.157 -10.688 -1.760 1.00 98.19 191 GLY A C 1
ATOM 1476 O O . GLY A 1 191 ? -2.161 -10.654 -1.044 1.00 98.19 191 GLY A O 1
ATOM 1477 N N . THR A 1 192 ? -0.531 -11.819 -2.063 1.00 97.56 192 THR A N 1
ATOM 1478 C CA . THR A 1 192 ? -0.966 -13.156 -1.621 1.00 97.56 192 THR A CA 1
ATOM 1479 C C . THR A 1 192 ? 0.099 -13.870 -0.796 1.00 97.56 192 THR A C 1
ATOM 1481 O O . THR A 1 192 ? -0.235 -14.701 0.046 1.00 97.56 192 THR A O 1
ATOM 1484 N N . SER A 1 193 ? 1.369 -13.518 -0.998 1.00 98.31 193 SER A N 1
ATOM 1485 C CA . SER A 1 193 ? 2.517 -14.015 -0.243 1.00 98.31 193 SER A CA 1
ATOM 1486 C C . SER A 1 193 ? 2.975 -13.007 0.811 1.00 98.31 193 SER A C 1
ATOM 1488 O O . SER A 1 193 ? 2.747 -11.806 0.692 1.00 98.31 193 SER A O 1
ATOM 1490 N N . ASN A 1 194 ? 3.707 -13.483 1.821 1.00 98.19 194 ASN A N 1
ATOM 1491 C CA . ASN A 1 194 ? 4.198 -12.643 2.925 1.00 98.19 194 ASN A CA 1
ATOM 1492 C C . ASN A 1 194 ? 5.168 -11.530 2.487 1.00 98.19 194 ASN A C 1
ATOM 1494 O O . ASN A 1 194 ? 5.381 -10.579 3.231 1.00 98.19 194 ASN A O 1
ATOM 1498 N N . SER A 1 195 ? 5.787 -11.672 1.313 1.00 97.56 195 SER A N 1
ATOM 1499 C CA . SER A 1 195 ? 6.717 -10.700 0.731 1.00 97.56 195 SER A CA 1
ATOM 1500 C C . SER A 1 195 ? 6.073 -9.773 -0.301 1.00 97.56 195 SER A C 1
ATOM 1502 O O . SER A 1 195 ? 6.769 -8.929 -0.863 1.00 97.56 195 SER A O 1
ATOM 1504 N N . ASP A 1 196 ? 4.782 -9.942 -0.590 1.00 98.38 196 ASP A N 1
ATOM 1505 C CA . ASP A 1 196 ? 4.087 -9.089 -1.548 1.00 98.38 196 ASP A CA 1
ATOM 1506 C C . ASP A 1 196 ? 3.754 -7.737 -0.911 1.00 98.38 196 ASP A C 1
ATOM 1508 O O . ASP A 1 196 ? 3.492 -7.626 0.289 1.00 98.38 196 ASP A O 1
ATOM 1512 N N . ALA A 1 197 ? 3.723 -6.687 -1.729 1.00 97.94 197 ALA A N 1
ATOM 1513 C CA . ALA A 1 197 ? 3.261 -5.384 -1.276 1.00 97.94 197 ALA A CA 1
ATOM 1514 C C . ALA A 1 197 ? 1.755 -5.432 -0.964 1.00 97.94 197 ALA A C 1
ATOM 1516 O O . ALA A 1 197 ? 0.946 -5.824 -1.805 1.00 97.94 197 ALA A O 1
ATOM 1517 N N . ALA A 1 198 ? 1.374 -4.995 0.236 1.00 98.19 198 ALA A N 1
ATOM 1518 C CA . ALA A 1 198 ? -0.028 -4.860 0.607 1.00 98.19 198 ALA A CA 1
ATOM 1519 C C . ALA A 1 198 ? -0.653 -3.644 -0.090 1.00 98.19 198 ALA A C 1
ATOM 1521 O O . ALA A 1 198 ? -0.112 -2.535 -0.041 1.00 98.19 198 ALA A O 1
ATOM 1522 N N . THR A 1 199 ? -1.816 -3.829 -0.714 1.00 98.44 199 THR A N 1
ATOM 1523 C CA . THR A 1 199 ? -2.571 -2.712 -1.297 1.00 98.44 199 THR A CA 1
ATOM 1524 C C . THR A 1 199 ? -3.334 -1.951 -0.211 1.00 98.44 199 THR A C 1
ATOM 1526 O O . THR A 1 199 ? -3.714 -2.518 0.815 1.00 98.44 199 THR A O 1
ATOM 1529 N N . VAL A 1 200 ? -3.643 -0.671 -0.454 1.00 98.06 200 VAL A N 1
ATOM 1530 C CA . VAL A 1 200 ? -4.492 0.137 0.450 1.00 98.06 200 VAL A CA 1
ATOM 1531 C C . VAL A 1 200 ? -5.831 -0.562 0.715 1.00 98.06 200 VAL A C 1
ATOM 1533 O O . VAL A 1 200 ? -6.277 -0.657 1.851 1.00 98.06 200 VAL A O 1
ATOM 1536 N N . ARG A 1 201 ? -6.408 -1.188 -0.316 1.00 97.44 201 ARG A N 1
ATOM 1537 C CA . ARG A 1 201 ? -7.647 -1.964 -0.211 1.00 97.44 201 ARG A CA 1
ATOM 1538 C C . ARG A 1 201 ? -7.531 -3.165 0.738 1.00 97.44 201 ARG A C 1
ATOM 1540 O O . ARG A 1 201 ? -8.527 -3.545 1.346 1.00 97.44 201 ARG A O 1
ATOM 1547 N N . GLN A 1 202 ? -6.375 -3.830 0.829 1.00 98.12 202 GLN A N 1
ATOM 1548 C CA . GLN A 1 202 ? -6.163 -4.904 1.815 1.00 98.12 202 GLN A CA 1
ATOM 1549 C C . GLN A 1 202 ? -6.116 -4.343 3.232 1.00 98.12 202 GLN A C 1
ATOM 1551 O O . GLN A 1 202 ? -6.741 -4.910 4.126 1.00 98.12 202 GLN A O 1
ATOM 1556 N N . VAL A 1 203 ? -5.422 -3.219 3.412 1.00 98.06 203 VAL A N 1
ATOM 1557 C CA . VAL A 1 203 ? -5.315 -2.536 4.704 1.00 98.06 203 VAL A CA 1
ATOM 1558 C C . VAL A 1 203 ? -6.689 -2.083 5.199 1.00 98.06 203 VAL A C 1
ATOM 1560 O O . VAL A 1 203 ? -7.027 -2.355 6.348 1.00 98.06 203 VAL A O 1
ATOM 1563 N N . ASP A 1 204 ? -7.516 -1.494 4.333 1.00 98.25 204 ASP A N 1
ATOM 1564 C CA . ASP A 1 204 ? -8.866 -1.047 4.700 1.00 98.25 204 ASP A CA 1
ATOM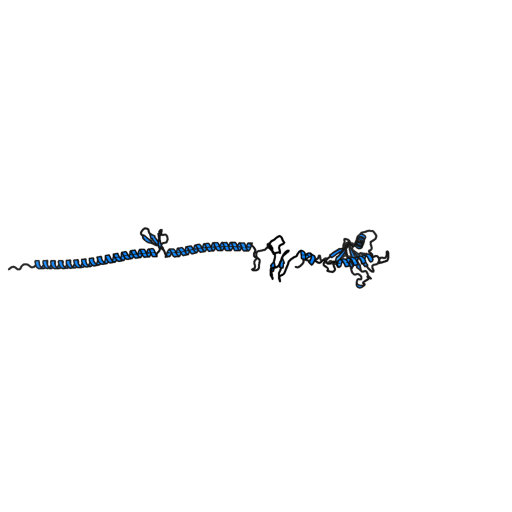 1565 C C . ASP A 1 204 ? -9.763 -2.214 5.142 1.00 98.25 204 ASP A C 1
ATOM 1567 O O . ASP A 1 204 ? -10.418 -2.133 6.176 1.00 98.25 204 ASP A O 1
ATOM 1571 N N . ARG A 1 205 ? -9.714 -3.366 4.456 1.00 98.19 205 ARG A N 1
ATOM 1572 C CA . ARG A 1 205 ? -10.472 -4.560 4.888 1.00 98.19 205 ARG A CA 1
ATOM 1573 C C . ARG A 1 205 ? -10.042 -5.072 6.261 1.00 98.19 205 ARG A C 1
ATOM 1575 O O . ARG A 1 205 ? -10.875 -5.541 7.039 1.00 98.19 205 ARG A O 1
ATOM 1582 N N . VAL A 1 206 ? -8.740 -5.026 6.551 1.00 98.06 206 VAL A N 1
ATOM 1583 C CA . VAL A 1 206 ? -8.215 -5.404 7.870 1.00 98.06 206 VAL A CA 1
ATOM 1584 C C . VAL A 1 206 ? -8.695 -4.412 8.922 1.00 98.06 206 VAL A C 1
ATOM 1586 O O . VAL A 1 206 ? -9.152 -4.840 9.979 1.00 98.06 206 VAL A O 1
ATOM 1589 N N . LYS A 1 207 ? -8.642 -3.110 8.627 1.00 98.25 207 LYS A N 1
ATOM 1590 C CA . LYS A 1 207 ? -9.147 -2.058 9.511 1.00 98.25 207 LYS A CA 1
ATOM 1591 C C . LYS A 1 207 ? -10.618 -2.291 9.866 1.00 98.25 207 LYS A C 1
ATOM 1593 O O . LYS A 1 207 ? -10.930 -2.373 11.051 1.00 98.25 207 LYS A O 1
ATOM 1598 N N . ASP A 1 208 ? -11.480 -2.501 8.875 1.00 98.31 208 ASP A N 1
ATOM 1599 C CA . ASP A 1 208 ? -12.911 -2.755 9.095 1.00 98.31 208 ASP A CA 1
ATOM 1600 C C . ASP A 1 208 ? -13.139 -4.012 9.954 1.00 98.31 208 ASP A C 1
ATOM 1602 O O . ASP A 1 208 ? -13.956 -4.024 10.875 1.00 98.31 208 ASP A O 1
ATOM 1606 N N . SER A 1 209 ? -12.363 -5.073 9.703 1.00 98.25 209 SER A N 1
ATOM 1607 C CA . SER A 1 209 ? -12.438 -6.319 10.479 1.00 98.25 209 SER A CA 1
ATOM 1608 C C . SER A 1 209 ? -12.026 -6.117 11.942 1.00 98.25 209 SER A C 1
ATOM 1610 O O . SER A 1 209 ? -12.636 -6.687 12.847 1.00 98.25 209 SER A O 1
ATOM 1612 N N . VAL A 1 210 ? -10.996 -5.303 12.190 1.00 98.44 210 VAL A N 1
ATOM 1613 C CA . VAL A 1 210 ? -10.536 -4.958 13.543 1.00 98.44 210 VAL A CA 1
ATOM 1614 C C . VAL A 1 210 ? -11.567 -4.090 14.265 1.00 98.44 210 VAL A C 1
ATOM 1616 O O . VAL A 1 210 ? -11.840 -4.324 15.443 1.00 98.44 210 VAL A O 1
ATOM 1619 N N . GLU A 1 211 ? -12.176 -3.126 13.574 1.00 98.25 211 GLU A N 1
ATOM 1620 C CA . GLU A 1 211 ? -13.248 -2.297 14.131 1.00 98.25 211 GLU A CA 1
ATOM 1621 C C . GLU A 1 211 ? -14.468 -3.145 14.519 1.00 98.25 211 GLU A C 1
ATOM 1623 O O . GLU A 1 211 ? -14.992 -2.990 15.626 1.00 98.25 211 GLU A O 1
ATOM 1628 N N . GLN A 1 212 ? -14.867 -4.104 13.677 1.00 98.12 212 GLN A N 1
ATOM 1629 C CA . GLN A 1 212 ? -15.941 -5.046 14.002 1.00 98.12 212 GLN A CA 1
ATOM 1630 C C . GLN A 1 212 ? -15.587 -5.916 15.215 1.00 98.12 212 GLN A C 1
ATOM 1632 O O . GLN A 1 212 ? -16.392 -6.060 16.136 1.00 98.12 212 GLN A O 1
ATOM 1637 N N . LEU A 1 213 ? -14.365 -6.455 15.264 1.00 98.44 213 LEU A N 1
ATOM 1638 C CA . LEU A 1 213 ? -13.908 -7.267 16.392 1.00 98.44 213 LEU A CA 1
ATOM 1639 C C . LEU A 1 213 ? -13.945 -6.485 17.715 1.00 98.44 213 LEU A C 1
ATOM 1641 O O . LEU A 1 213 ? -14.310 -7.038 18.757 1.00 98.44 213 LEU A O 1
ATOM 1645 N N . ALA A 1 214 ? -13.594 -5.199 17.686 1.00 98.19 214 ALA A N 1
ATOM 1646 C CA . ALA A 1 214 ? -13.669 -4.334 18.858 1.00 98.19 214 ALA A CA 1
ATOM 1647 C C . ALA A 1 214 ? -15.121 -4.143 19.338 1.00 98.19 214 ALA A C 1
ATOM 1649 O O . ALA A 1 214 ? -15.391 -4.235 20.540 1.00 98.19 214 ALA A O 1
ATOM 1650 N N . GLN A 1 215 ? -16.070 -3.937 18.418 1.00 97.81 215 GLN A N 1
ATOM 1651 C CA . GLN A 1 215 ? -17.498 -3.813 18.743 1.00 97.81 215 GLN A CA 1
ATOM 1652 C C . GLN A 1 215 ? -18.071 -5.110 19.333 1.00 97.81 215 GLN A C 1
ATOM 1654 O O . GLN A 1 215 ? -18.754 -5.085 20.365 1.00 97.81 215 GLN A O 1
ATOM 1659 N N . ASP A 1 216 ? -17.735 -6.253 18.735 1.00 98.19 216 ASP A N 1
ATOM 1660 C CA . ASP A 1 216 ? -18.158 -7.572 19.208 1.00 98.19 216 ASP A CA 1
ATOM 1661 C C . ASP A 1 216 ? -17.604 -7.868 20.608 1.00 98.19 216 ASP A C 1
ATOM 1663 O O . ASP A 1 216 ? -18.317 -8.365 21.488 1.00 98.19 216 ASP A O 1
ATOM 1667 N N . THR A 1 217 ? -16.339 -7.515 20.844 1.00 98.31 217 THR A N 1
ATOM 1668 C CA . THR A 1 217 ? -15.682 -7.682 22.146 1.00 98.31 217 THR A CA 1
ATOM 1669 C C . THR A 1 217 ? -16.360 -6.834 23.218 1.00 98.31 217 THR A C 1
ATOM 1671 O O . THR A 1 217 ? -16.689 -7.351 24.287 1.00 98.31 217 THR A O 1
ATOM 1674 N N . ASN A 1 218 ? -16.651 -5.563 22.929 1.00 97.94 218 ASN A N 1
ATOM 1675 C CA . ASN A 1 218 ? -17.366 -4.687 23.860 1.00 97.94 218 ASN A CA 1
ATOM 1676 C C . ASN A 1 218 ? -18.757 -5.229 24.204 1.00 97.94 218 ASN A C 1
ATOM 1678 O O . ASN A 1 218 ? -19.150 -5.240 25.371 1.00 97.94 218 ASN A O 1
ATOM 1682 N N . THR A 1 219 ? -19.477 -5.753 23.213 1.00 98.00 219 THR A N 1
ATOM 1683 C CA . THR A 1 219 ? -20.788 -6.378 23.431 1.00 98.00 219 THR A CA 1
ATOM 1684 C C . THR A 1 219 ? -20.679 -7.586 24.364 1.00 98.00 219 THR A C 1
ATOM 1686 O O . THR A 1 219 ? -21.448 -7.704 25.321 1.00 98.00 219 THR A O 1
ATOM 1689 N N . ARG A 1 220 ? -19.689 -8.464 24.148 1.00 97.94 220 ARG A N 1
ATOM 1690 C CA . ARG A 1 220 ? -19.449 -9.628 25.019 1.00 97.94 220 ARG A CA 1
ATOM 1691 C C . ARG A 1 220 ? -19.076 -9.225 26.445 1.00 97.94 220 ARG A C 1
ATOM 1693 O O . ARG A 1 220 ? -19.576 -9.840 27.383 1.00 97.94 220 ARG A O 1
ATOM 1700 N N . LEU A 1 221 ? -18.259 -8.186 26.616 1.00 98.25 221 LEU A N 1
ATOM 1701 C CA . LEU A 1 221 ? -17.895 -7.668 27.938 1.00 98.25 221 LEU A CA 1
ATOM 1702 C C . LEU A 1 221 ? -19.116 -7.160 28.711 1.00 98.25 221 LEU A C 1
ATOM 1704 O O . LEU A 1 221 ? -19.251 -7.462 29.894 1.00 98.25 221 LEU A O 1
ATOM 1708 N N . VAL A 1 222 ? -20.032 -6.443 28.051 1.00 98.00 222 VAL A N 1
ATOM 1709 C CA . VAL A 1 222 ? -21.272 -5.961 28.684 1.00 98.00 222 VAL A CA 1
ATOM 1710 C C . VAL A 1 222 ? -22.155 -7.126 29.135 1.00 98.00 222 VAL A C 1
ATOM 1712 O O . VAL A 1 222 ? -22.662 -7.114 30.259 1.00 98.00 222 VAL A O 1
ATOM 1715 N N . VAL A 1 223 ? -22.322 -8.144 28.286 1.00 97.81 223 VAL A N 1
ATOM 1716 C CA . VAL A 1 223 ? -23.111 -9.339 28.622 1.00 97.81 223 VAL A CA 1
ATOM 1717 C C . VAL A 1 223 ? -22.505 -10.079 29.814 1.00 97.81 223 VAL A C 1
ATOM 1719 O O . VAL A 1 223 ? -23.224 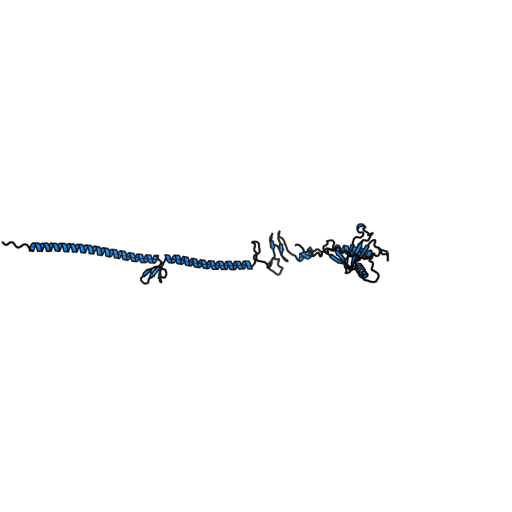-10.403 30.761 1.00 97.81 223 VAL A O 1
ATOM 1722 N N . GLU A 1 224 ? -21.191 -10.303 29.810 1.00 97.44 224 GLU A N 1
ATOM 1723 C CA . GLU A 1 224 ? -20.526 -11.036 30.889 1.00 97.44 224 GLU A CA 1
ATOM 1724 C C . GLU A 1 224 ? -20.516 -10.238 32.202 1.00 97.44 224 GLU A C 1
ATOM 1726 O O . GLU A 1 224 ? -20.755 -10.798 33.272 1.00 97.44 224 GLU A O 1
ATOM 1731 N N . ALA A 1 225 ? -20.350 -8.912 32.137 1.00 97.25 225 ALA A N 1
ATOM 1732 C CA . ALA A 1 225 ? -20.461 -8.039 33.303 1.00 97.25 225 ALA A CA 1
ATOM 1733 C C . ALA A 1 225 ? -21.870 -8.074 33.918 1.00 97.25 225 ALA A C 1
ATOM 1735 O O . ALA A 1 225 ? -22.009 -8.157 35.141 1.00 97.25 225 ALA A O 1
ATOM 1736 N N . LYS A 1 226 ? -22.922 -8.061 33.087 1.00 96.31 226 LYS A N 1
ATOM 1737 C CA . LYS A 1 226 ? -24.312 -8.179 33.552 1.00 96.31 226 LYS A CA 1
ATOM 1738 C C . LYS A 1 226 ? -24.565 -9.529 34.223 1.00 96.31 226 LYS A C 1
ATOM 1740 O O . LYS A 1 226 ? -25.096 -9.563 35.328 1.00 96.31 226 LYS A O 1
ATOM 1745 N N . LYS A 1 227 ? -24.125 -10.621 33.595 1.00 95.69 227 LYS A N 1
ATOM 1746 C CA . LYS A 1 227 ? -24.245 -11.980 34.139 1.00 95.69 227 LYS A CA 1
ATOM 1747 C C . LYS A 1 227 ? -23.516 -12.130 35.477 1.00 95.69 227 LYS A C 1
ATOM 1749 O O . LYS A 1 227 ? -24.056 -12.727 36.404 1.00 95.69 227 LYS A O 1
ATOM 1754 N N . SER A 1 228 ? -22.315 -11.562 35.591 1.00 95.50 228 SER A N 1
ATOM 1755 C CA . SER A 1 228 ? -21.552 -11.540 36.843 1.00 95.50 228 SER A CA 1
ATOM 1756 C C . SER A 1 228 ? -22.309 -10.798 37.952 1.00 95.50 228 SER A C 1
ATOM 1758 O O . SER A 1 228 ? -22.430 -11.309 39.063 1.00 95.50 228 SER A O 1
ATOM 1760 N N . ARG A 1 229 ? -22.918 -9.646 37.633 1.00 91.31 229 ARG A N 1
ATOM 1761 C CA . ARG A 1 229 ? -23.730 -8.870 38.583 1.00 91.31 229 ARG A CA 1
ATOM 1762 C C . ARG A 1 229 ? -25.000 -9.605 39.023 1.00 91.31 229 ARG A C 1
ATOM 1764 O O . ARG A 1 229 ? -25.284 -9.680 40.212 1.00 91.31 229 ARG A O 1
ATOM 1771 N N . GLU A 1 230 ? -25.734 -10.211 38.092 1.00 89.56 230 GLU A N 1
ATOM 1772 C CA . GLU A 1 230 ? -26.911 -11.034 38.416 1.00 89.56 230 GLU A CA 1
ATOM 1773 C C . GLU A 1 230 ? -26.533 -12.243 39.294 1.00 89.56 230 GLU A C 1
ATOM 1775 O O . GLU A 1 230 ? -27.244 -12.596 40.243 1.00 89.56 230 GLU A O 1
ATOM 1780 N N . TYR A 1 231 ? -25.374 -12.859 39.034 1.00 89.50 231 TYR A N 1
ATOM 1781 C CA . TYR A 1 231 ? -24.852 -13.953 39.852 1.00 89.50 231 TYR A CA 1
ATOM 1782 C C . TYR A 1 231 ? -24.545 -13.517 41.292 1.00 89.50 231 TYR A C 1
ATOM 1784 O O . TYR A 1 231 ? -24.813 -14.285 42.225 1.00 89.50 231 TYR A O 1
ATOM 1792 N N . THR A 1 232 ? -23.991 -12.316 41.489 1.00 88.25 232 THR A N 1
ATOM 1793 C CA . THR A 1 232 ? -23.726 -11.781 42.830 1.00 88.25 232 THR A CA 1
ATOM 1794 C C . THR A 1 232 ? -25.012 -11.371 43.536 1.00 88.25 232 THR A C 1
ATOM 1796 O O . THR A 1 232 ? -25.231 -11.794 44.669 1.00 88.25 232 THR A O 1
ATOM 1799 N N . ASP A 1 233 ? -25.897 -10.632 42.867 1.00 86.25 233 ASP A N 1
ATOM 1800 C CA . ASP A 1 233 ? -27.109 -10.072 43.476 1.00 86.25 233 ASP A CA 1
ATOM 1801 C C . ASP A 1 233 ? -28.078 -11.170 43.941 1.00 86.25 233 ASP A C 1
ATOM 1803 O O . ASP A 1 233 ? -28.646 -11.073 45.033 1.00 86.25 233 ASP A O 1
ATOM 1807 N N . SER A 1 234 ? -28.190 -12.268 43.180 1.00 86.12 234 SER A N 1
ATOM 1808 C CA . SER A 1 234 ? -28.988 -13.453 43.554 1.00 86.12 234 SER A CA 1
ATOM 1809 C C . SER A 1 234 ? -28.500 -14.165 44.825 1.00 86.12 234 SER A C 1
ATOM 1811 O O . SER A 1 234 ? -29.212 -14.999 45.383 1.00 86.12 234 SER A O 1
ATOM 1813 N N . ARG A 1 235 ? -27.287 -13.858 45.304 1.00 89.81 235 ARG A N 1
ATOM 1814 C CA . ARG A 1 235 ? -26.691 -14.454 46.514 1.00 89.81 235 ARG A CA 1
ATOM 1815 C C . ARG A 1 235 ? -26.557 -13.478 47.671 1.00 89.81 235 ARG A C 1
ATOM 1817 O O . ARG A 1 235 ? -26.424 -13.918 48.810 1.00 89.81 235 ARG A O 1
ATOM 1824 N N . THR A 1 236 ? -26.554 -12.180 47.392 1.00 93.94 236 THR A N 1
ATOM 1825 C CA . THR A 1 236 ? -26.287 -11.138 48.390 1.00 93.94 236 THR A CA 1
ATOM 1826 C C . THR A 1 236 ? -27.517 -10.313 48.748 1.00 93.94 236 THR A C 1
ATOM 1828 O O . THR A 1 236 ? -27.422 -9.425 49.597 1.00 93.94 236 THR A O 1
ATOM 1831 N N . THR A 1 237 ? -28.688 -10.639 48.194 1.00 94.25 237 THR A N 1
ATOM 1832 C CA . THR A 1 237 ? -29.940 -9.937 48.491 1.00 94.25 237 THR A CA 1
ATOM 1833 C C . THR A 1 237 ? -31.102 -10.883 48.794 1.00 94.25 237 THR A C 1
ATOM 1835 O O . THR A 1 237 ? -31.113 -12.046 48.394 1.00 94.25 237 THR A O 1
ATOM 1838 N N . VAL A 1 238 ? -32.094 -10.375 49.526 1.00 95.38 238 VAL A N 1
ATOM 1839 C CA . VAL A 1 238 ? -33.378 -11.042 49.797 1.00 95.38 238 VAL A CA 1
ATOM 1840 C C . VAL A 1 238 ? -34.529 -10.075 49.547 1.00 95.38 238 VAL A C 1
ATOM 1842 O O . VAL A 1 238 ? -34.391 -8.867 49.752 1.00 95.38 238 VAL A O 1
ATOM 1845 N N . GLY A 1 239 ? -35.671 -10.601 49.107 1.00 95.25 239 GLY A N 1
ATOM 1846 C CA . GLY A 1 239 ? -36.897 -9.828 48.927 1.00 95.25 239 GLY A CA 1
ATOM 1847 C C . GLY A 1 239 ? -37.575 -9.533 50.263 1.00 95.25 239 GLY A C 1
ATOM 1848 O O . GLY A 1 239 ? -37.502 -10.339 51.194 1.00 95.25 239 GLY A O 1
ATOM 1849 N N . VAL A 1 240 ? -38.253 -8.389 50.366 1.00 96.38 240 VAL A N 1
ATOM 1850 C CA . VAL A 1 240 ? -39.042 -8.011 51.546 1.00 96.38 240 VAL A CA 1
ATOM 1851 C C . VAL A 1 240 ? -40.453 -7.641 51.115 1.00 96.38 240 VAL A C 1
ATOM 1853 O O . VAL A 1 240 ? -40.664 -6.652 50.413 1.00 96.38 240 VAL A O 1
ATOM 1856 N N . ASN A 1 241 ? -41.426 -8.430 51.559 1.00 94.50 241 ASN A N 1
ATOM 1857 C CA . ASN A 1 241 ? -42.836 -8.135 51.341 1.00 94.50 241 ASN A CA 1
ATOM 1858 C C . ASN A 1 241 ? -43.291 -6.925 52.181 1.00 94.50 241 ASN A C 1
ATOM 1860 O O . ASN A 1 241 ? -42.657 -6.597 53.188 1.00 94.50 241 ASN A O 1
ATOM 1864 N N . PRO A 1 242 ? -44.423 -6.283 51.835 1.00 94.88 242 PRO A N 1
ATOM 1865 C CA . PRO A 1 242 ? -44.981 -5.182 52.626 1.00 94.88 242 PRO A CA 1
ATOM 1866 C C . PRO A 1 242 ? -45.279 -5.537 54.093 1.00 94.88 242 PRO A C 1
ATOM 1868 O O . PRO A 1 242 ? -45.227 -4.666 54.955 1.00 94.88 242 PRO A O 1
ATOM 1871 N N . ASP A 1 243 ? -45.551 -6.812 54.387 1.00 93.56 243 ASP A N 1
ATOM 1872 C CA . ASP A 1 243 ? -45.761 -7.348 55.741 1.00 93.56 243 ASP A CA 1
ATOM 1873 C C . ASP A 1 243 ? -44.450 -7.629 56.510 1.00 93.56 243 ASP A C 1
ATOM 1875 O O . ASP A 1 243 ? -44.475 -8.097 57.649 1.00 93.56 243 ASP A O 1
ATOM 1879 N N . GLY A 1 244 ? -43.291 -7.356 55.901 1.00 91.31 244 GLY A N 1
ATOM 1880 C CA . GLY A 1 244 ? -41.968 -7.579 56.481 1.00 91.31 244 GLY A CA 1
ATOM 1881 C C . GLY A 1 244 ? -41.448 -9.016 56.367 1.00 91.31 244 GLY A C 1
ATOM 1882 O O . GLY A 1 244 ? -40.398 -9.329 56.937 1.00 91.31 244 GLY A O 1
ATOM 1883 N N . LYS A 1 245 ? -42.142 -9.911 55.651 1.00 94.50 245 LYS A N 1
ATOM 1884 C CA . LYS A 1 245 ? -41.662 -11.277 55.404 1.00 94.50 245 LYS A CA 1
ATOM 1885 C C . LYS A 1 245 ? -40.511 -11.283 54.394 1.00 94.50 245 LYS A C 1
ATOM 1887 O O . LYS A 1 245 ? -40.606 -10.668 53.332 1.00 94.50 245 LYS A O 1
ATOM 1892 N N . LEU A 1 246 ? -39.452 -12.034 54.711 1.00 95.06 246 LEU A N 1
ATOM 1893 C CA . LEU A 1 246 ? -38.338 -12.277 53.793 1.00 95.06 246 LEU A CA 1
ATOM 1894 C C . LEU A 1 246 ? -38.722 -13.327 52.741 1.00 95.06 246 LEU A C 1
ATOM 1896 O O . LEU A 1 246 ? -39.320 -14.357 53.065 1.00 95.06 246 LEU A O 1
ATOM 1900 N N . THR A 1 247 ? -38.375 -13.062 51.486 1.00 93.94 247 THR A N 1
ATOM 1901 C CA . THR A 1 247 ? -38.660 -13.904 50.316 1.00 93.94 247 THR A CA 1
ATOM 1902 C C . THR A 1 247 ? -37.433 -13.997 49.404 1.00 93.94 247 THR A C 1
ATOM 1904 O O . THR A 1 247 ? -36.387 -13.399 49.676 1.00 93.94 247 THR A O 1
ATOM 1907 N N . ARG A 1 248 ? -37.536 -14.775 48.320 1.00 92.38 248 ARG A N 1
ATOM 1908 C CA . ARG A 1 248 ? -36.538 -14.739 47.243 1.00 92.38 248 ARG A CA 1
ATOM 1909 C C . ARG A 1 248 ? -36.485 -13.333 46.645 1.00 92.38 248 ARG A C 1
ATOM 1911 O O . ARG A 1 248 ? -37.516 -12.678 46.534 1.00 92.38 248 ARG A O 1
ATOM 1918 N N . ALA A 1 249 ? -35.286 -12.872 46.301 1.00 91.81 249 ALA A N 1
ATOM 1919 C CA . ALA A 1 249 ? -35.105 -11.545 45.723 1.00 91.81 249 ALA A CA 1
ATOM 1920 C C . ALA A 1 249 ? -35.682 -11.451 44.302 1.00 91.81 249 ALA A C 1
ATOM 1922 O O . ALA A 1 249 ? -36.123 -10.376 43.895 1.00 91.81 249 ALA A O 1
ATOM 1923 N N . GLU A 1 250 ? -35.715 -12.562 43.553 1.00 87.94 250 GLU A N 1
ATOM 1924 C CA . GLU A 1 250 ? -36.243 -12.584 42.190 1.00 87.94 250 GLU A CA 1
ATOM 1925 C C . GLU A 1 250 ? -37.707 -12.117 42.138 1.00 87.94 250 GLU A C 1
ATOM 1927 O O . GLU A 1 250 ? -38.603 -12.749 42.697 1.00 87.94 250 GLU A O 1
ATOM 1932 N N . GLY A 1 251 ? -37.953 -11.006 41.435 1.00 85.69 251 GLY A N 1
ATOM 1933 C CA . GLY A 1 251 ? -39.293 -10.439 41.251 1.00 85.69 251 GLY A CA 1
ATOM 1934 C C . GLY A 1 251 ? -39.848 -9.673 42.458 1.00 85.69 251 GLY A C 1
ATOM 1935 O O . GLY A 1 251 ? -41.000 -9.243 42.412 1.00 85.69 251 GLY A O 1
ATOM 1936 N N . ALA A 1 252 ? -39.066 -9.476 43.524 1.00 90.06 252 ALA A N 1
ATOM 1937 C CA . ALA A 1 252 ? -39.498 -8.705 44.684 1.00 90.06 252 ALA A CA 1
ATOM 1938 C C . ALA A 1 252 ? -39.458 -7.191 44.407 1.00 90.06 252 ALA A C 1
ATOM 1940 O O . ALA A 1 252 ? -38.484 -6.666 43.874 1.00 90.06 252 ALA A O 1
ATOM 1941 N N . THR A 1 253 ? -40.492 -6.461 44.835 1.00 91.38 253 THR A N 1
ATOM 1942 C CA . THR A 1 253 ? -40.570 -4.994 44.675 1.00 91.38 253 THR A CA 1
ATOM 1943 C C . THR A 1 253 ? -39.544 -4.247 45.532 1.00 91.38 253 THR A C 1
ATOM 1945 O O . THR A 1 253 ? -39.149 -3.130 45.208 1.00 91.38 253 THR A O 1
ATOM 1948 N N . LYS A 1 254 ? -39.123 -4.851 46.648 1.00 95.38 254 LYS A N 1
ATOM 1949 C CA . LYS A 1 254 ? -38.110 -4.318 47.558 1.00 95.38 254 LYS A CA 1
ATOM 1950 C C . LYS A 1 254 ? -37.129 -5.423 47.916 1.00 95.38 254 LYS A C 1
ATOM 1952 O O . LYS A 1 254 ? -37.549 -6.505 48.324 1.00 95.38 254 LYS A O 1
ATOM 1957 N N . THR A 1 255 ? -35.841 -5.121 47.825 1.00 94.88 255 THR A N 1
ATOM 1958 C CA . THR A 1 255 ? -34.758 -6.000 48.267 1.00 94.88 255 THR A CA 1
ATOM 1959 C C . THR A 1 255 ? -33.923 -5.320 49.346 1.00 94.88 255 THR A C 1
ATOM 1961 O O . THR A 1 255 ? -33.866 -4.091 49.433 1.00 94.88 255 THR A O 1
ATOM 1964 N N . ILE A 1 256 ? -33.303 -6.129 50.200 1.00 95.19 256 ILE A N 1
ATOM 1965 C CA . ILE A 1 256 ? -32.270 -5.709 51.154 1.00 95.19 256 ILE A CA 1
ATOM 1966 C C . ILE A 1 256 ? -31.080 -6.658 51.040 1.00 95.19 256 ILE A C 1
ATOM 1968 O O . ILE A 1 256 ? -31.225 -7.777 50.539 1.00 95.19 256 ILE A O 1
ATOM 1972 N N . ALA A 1 257 ? -29.915 -6.235 51.519 1.00 95.44 257 ALA A N 1
ATOM 1973 C CA . ALA A 1 257 ? -28.754 -7.106 51.569 1.00 95.44 257 ALA A CA 1
ATOM 1974 C C . ALA A 1 257 ? -28.936 -8.204 52.638 1.00 95.44 257 ALA A C 1
ATOM 1976 O O . ALA A 1 257 ? -29.591 -7.993 53.664 1.00 95.44 257 ALA A O 1
ATOM 1977 N N . VAL A 1 258 ? -28.378 -9.399 52.406 1.00 96.38 258 VAL A N 1
ATOM 1978 C CA . VAL A 1 258 ? -28.546 -10.540 53.335 1.00 96.38 258 VAL A CA 1
ATOM 1979 C C . VAL A 1 258 ? -28.016 -10.230 54.732 1.00 96.38 258 VAL A C 1
ATOM 1981 O O . VAL A 1 258 ? -28.599 -10.688 55.708 1.00 96.38 258 VAL A O 1
ATOM 1984 N N . ASN A 1 259 ? -26.928 -9.463 54.839 1.00 94.88 259 ASN A N 1
ATOM 1985 C CA . ASN A 1 259 ? -26.351 -9.048 56.118 1.00 94.88 259 ASN A CA 1
ATOM 1986 C C . ASN A 1 259 ? -27.334 -8.183 56.920 1.00 94.88 259 ASN A C 1
ATOM 1988 O O . ASN A 1 259 ? -27.518 -8.431 58.109 1.00 94.88 259 ASN A O 1
ATOM 1992 N N . ASP A 1 260 ? -28.034 -7.248 56.276 1.00 95.81 260 ASP A N 1
ATOM 1993 C CA . ASP A 1 260 ? -29.054 -6.428 56.939 1.00 95.81 260 ASP A CA 1
ATOM 1994 C C . ASP A 1 260 ? -30.250 -7.288 57.374 1.00 95.81 260 ASP A C 1
ATOM 1996 O O . ASP A 1 260 ? -30.761 -7.158 58.491 1.00 95.81 260 ASP A O 1
ATOM 2000 N N . GLY A 1 261 ? -30.663 -8.225 56.513 1.00 95.19 261 GLY A N 1
ATOM 2001 C CA . GLY A 1 261 ? -31.699 -9.208 56.829 1.00 95.19 261 GLY A CA 1
ATOM 2002 C C . GLY A 1 261 ? -31.327 -10.108 58.012 1.00 95.19 261 GLY A C 1
ATOM 2003 O O . GLY A 1 261 ? -32.168 -10.366 58.875 1.00 95.19 261 GLY A O 1
ATOM 2004 N N . LEU A 1 262 ? -30.066 -10.542 58.089 1.00 96.44 262 LEU A N 1
ATOM 2005 C CA . LEU A 1 262 ? -29.534 -11.354 59.182 1.00 96.44 262 LEU A CA 1
ATOM 2006 C C . LEU A 1 262 ? -29.536 -10.581 60.504 1.00 96.44 262 LEU A C 1
ATOM 2008 O O . LEU A 1 262 ? -30.000 -11.114 61.510 1.00 96.44 262 LEU A O 1
ATOM 2012 N N . VAL A 1 263 ? -29.095 -9.319 60.499 1.00 96.94 263 VAL A N 1
ATOM 2013 C CA . VAL A 1 263 ? -29.128 -8.445 61.685 1.00 96.94 263 VAL A CA 1
ATOM 2014 C C . VAL A 1 263 ? -30.564 -8.274 62.191 1.00 96.94 263 VAL A C 1
ATOM 2016 O O . VAL A 1 263 ? -30.833 -8.453 63.381 1.00 96.94 263 VAL A O 1
ATOM 2019 N N . ALA A 1 264 ? -31.514 -8.002 61.291 1.00 94.06 264 ALA A N 1
ATOM 2020 C CA . ALA A 1 264 ? -32.923 -7.856 61.651 1.00 94.06 264 ALA A CA 1
ATOM 2021 C C . ALA A 1 264 ? -33.535 -9.158 62.206 1.00 94.06 264 ALA A C 1
ATOM 2023 O O . ALA A 1 264 ? -34.320 -9.124 63.160 1.00 94.06 264 ALA A O 1
ATOM 2024 N N . LEU A 1 265 ? -33.186 -10.312 61.627 1.00 96.31 265 LEU A N 1
ATOM 2025 C CA . LEU A 1 265 ? -33.644 -11.619 62.100 1.00 96.31 265 LEU A CA 1
ATOM 2026 C C . LEU A 1 265 ? -33.039 -11.982 63.464 1.00 96.31 265 LEU A C 1
ATOM 2028 O O . LEU A 1 265 ? -33.763 -12.496 64.319 1.00 96.31 265 LEU A O 1
ATOM 2032 N N . SER A 1 266 ? -31.762 -11.668 63.695 1.00 97.25 266 SER A N 1
ATOM 2033 C CA . SER A 1 266 ? -31.097 -11.856 64.991 1.00 97.25 266 SER A CA 1
ATOM 2034 C C . SER A 1 266 ? -31.818 -11.079 66.089 1.00 97.25 266 SER A C 1
ATOM 2036 O O . SER A 1 266 ? -32.285 -11.681 67.048 1.00 97.25 266 SER A O 1
ATOM 2038 N N . GLY A 1 267 ? -32.064 -9.779 65.891 1.00 96.94 267 GLY A N 1
ATOM 2039 C CA . GLY A 1 267 ? -32.773 -8.970 66.889 1.00 96.94 267 GLY A CA 1
ATOM 2040 C C . GLY A 1 267 ? -34.204 -9.455 67.166 1.00 96.94 267 GLY A C 1
ATOM 2041 O O . GLY A 1 267 ? -34.697 -9.365 68.289 1.00 96.94 267 GLY A O 1
ATOM 2042 N N . ARG A 1 268 ? -34.902 -10.018 66.166 1.00 96.75 268 ARG A N 1
ATOM 2043 C CA . ARG A 1 268 ? -36.204 -10.677 66.392 1.00 96.75 268 ARG A CA 1
ATOM 2044 C C . ARG A 1 268 ? -36.068 -11.940 67.238 1.00 96.75 268 ARG A C 1
ATOM 2046 O O . ARG A 1 268 ? -36.950 -12.184 68.060 1.00 96.75 268 ARG A O 1
ATOM 2053 N N . THR A 1 269 ? -35.009 -12.713 67.015 1.00 97.81 269 THR A N 1
ATOM 2054 C CA . THR A 1 269 ? -34.702 -13.942 67.756 1.00 97.81 269 THR A CA 1
ATOM 2055 C C . THR A 1 269 ? -34.396 -13.618 69.215 1.00 97.81 269 THR A C 1
ATOM 2057 O O . THR A 1 269 ? -35.013 -14.222 70.084 1.00 97.81 269 THR A O 1
ATOM 2060 N N . ASP A 1 270 ? -33.606 -12.576 69.489 1.00 98.00 270 ASP A N 1
ATOM 2061 C CA . ASP A 1 270 ? -33.296 -12.115 70.853 1.00 98.00 270 ASP A CA 1
ATOM 2062 C C . ASP A 1 270 ? -34.564 -11.766 71.653 1.00 98.00 270 ASP A C 1
ATOM 2064 O O . ASP A 1 270 ? -34.726 -12.146 72.813 1.00 98.00 270 ASP A O 1
ATOM 2068 N N . ARG A 1 271 ? -35.527 -11.077 71.022 1.00 98.25 271 ARG A N 1
ATOM 2069 C CA . ARG A 1 271 ? -36.815 -10.755 71.668 1.00 98.25 271 ARG A CA 1
ATOM 2070 C C . ARG A 1 271 ? -37.656 -11.996 71.958 1.00 98.25 271 ARG A C 1
ATOM 2072 O O . ARG A 1 271 ? -38.368 -12.018 72.960 1.00 98.25 271 ARG A O 1
ATOM 2079 N N . ILE A 1 272 ? -37.639 -12.981 71.058 1.00 98.19 272 ILE A N 1
ATOM 2080 C CA . ILE A 1 272 ? -38.364 -14.242 71.250 1.00 98.19 272 ILE A CA 1
ATOM 2081 C C . ILE A 1 272 ? -37.722 -15.025 72.392 1.00 98.19 272 ILE A C 1
ATOM 2083 O O . ILE A 1 272 ? -38.451 -15.490 73.260 1.00 98.19 272 ILE A O 1
ATOM 2087 N N . ASP A 1 273 ? -36.394 -15.112 72.424 1.00 98.25 273 ASP A N 1
ATOM 2088 C CA . ASP A 1 273 ? -35.646 -15.814 73.468 1.00 98.25 273 ASP A CA 1
ATOM 2089 C C . ASP A 1 273 ? -35.967 -15.247 74.860 1.00 98.25 273 ASP A C 1
ATOM 2091 O O . ASP A 1 273 ? -36.412 -15.968 75.758 1.00 98.25 273 ASP A O 1
ATOM 2095 N N . TYR A 1 274 ? -35.924 -13.917 74.996 1.00 98.12 274 TYR A N 1
ATOM 2096 C CA . TYR A 1 274 ? -36.356 -13.231 76.215 1.00 98.12 274 TYR A CA 1
ATOM 2097 C C . TYR A 1 274 ? -37.813 -13.557 76.600 1.00 98.12 274 TYR A C 1
ATOM 2099 O O . TYR A 1 274 ? -38.113 -13.852 77.761 1.00 98.12 274 TYR A O 1
ATOM 2107 N N . ALA A 1 275 ? -38.739 -13.514 75.635 1.00 98.12 275 ALA A N 1
ATOM 2108 C CA . ALA A 1 275 ? -40.155 -13.777 75.886 1.00 98.12 275 ALA A CA 1
ATOM 2109 C C . ALA A 1 275 ? -40.424 -15.236 76.294 1.00 98.12 275 ALA A C 1
ATOM 2111 O O . ALA A 1 275 ? -41.243 -15.479 77.184 1.00 98.12 275 ALA A O 1
ATOM 2112 N N . VAL A 1 276 ? -39.732 -16.199 75.679 1.00 98.25 276 VAL A N 1
ATOM 2113 C CA . VAL A 1 276 ? -39.824 -17.626 76.014 1.00 98.25 276 VAL A CA 1
ATOM 2114 C C . VAL A 1 276 ? -39.311 -17.870 77.429 1.00 98.25 276 VAL A C 1
ATOM 2116 O O . VAL A 1 276 ? -40.022 -18.498 78.212 1.00 98.25 276 VAL A O 1
ATOM 2119 N N . GLY A 1 277 ? -38.165 -17.295 77.808 1.00 97.75 277 GLY A N 1
ATOM 2120 C CA . GLY A 1 277 ? -37.662 -17.375 79.185 1.00 97.75 277 GLY A CA 1
ATOM 2121 C C . GLY A 1 277 ? -38.642 -16.792 80.213 1.00 97.75 277 GLY A C 1
ATOM 2122 O O . GLY A 1 277 ? -38.883 -17.377 81.271 1.00 97.75 277 GLY A O 1
ATOM 2123 N N . ALA A 1 278 ? -39.294 -15.670 79.889 1.00 97.88 278 ALA A N 1
ATOM 2124 C CA . ALA A 1 278 ? -40.320 -15.084 80.754 1.00 97.88 278 ALA A CA 1
ATOM 2125 C C . ALA A 1 278 ? -41.572 -15.976 80.890 1.00 97.88 278 ALA A C 1
ATOM 2127 O O . ALA A 1 278 ? -42.163 -16.061 81.974 1.00 97.88 278 ALA A O 1
ATOM 2128 N N . ILE A 1 279 ? -41.992 -16.633 79.804 1.00 98.38 279 ILE A N 1
ATOM 2129 C CA . ILE A 1 279 ? -43.109 -17.588 79.806 1.00 98.38 279 ILE A CA 1
ATOM 2130 C C . ILE A 1 279 ? -42.756 -18.824 80.631 1.00 98.38 279 ILE A C 1
ATOM 2132 O O . ILE A 1 279 ? -43.559 -19.209 81.479 1.00 98.38 279 ILE A O 1
ATOM 2136 N N . ASP A 1 280 ? -41.568 -19.395 80.450 1.00 98.19 280 ASP A N 1
ATOM 2137 C CA . ASP A 1 280 ? -41.097 -20.553 81.212 1.00 98.19 280 ASP A CA 1
ATOM 2138 C C . ASP A 1 280 ? -41.134 -20.288 82.727 1.00 98.19 280 ASP A C 1
ATOM 2140 O O . ASP A 1 280 ? -41.744 -21.039 83.495 1.00 98.19 280 ASP A O 1
ATOM 2144 N N . GLY A 1 281 ? -40.633 -19.124 83.158 1.00 97.62 281 GLY A N 1
ATOM 2145 C CA . GLY A 1 281 ? -40.714 -18.712 84.558 1.00 97.62 281 GLY A CA 1
ATOM 2146 C C . GLY A 1 281 ? -42.156 -18.591 85.077 1.00 97.62 281 GLY A C 1
ATOM 2147 O O . GLY A 1 281 ? -42.435 -18.927 86.232 1.00 97.62 281 GLY A O 1
ATOM 2148 N N . ARG A 1 282 ? -43.102 -18.129 84.243 1.00 98.25 282 ARG A N 1
ATOM 2149 C CA . ARG A 1 282 ? -44.536 -18.081 84.597 1.00 98.25 282 ARG A CA 1
ATOM 2150 C C . ARG A 1 282 ? -45.140 -19.482 84.694 1.00 98.25 282 ARG A C 1
ATOM 2152 O O . ARG A 1 282 ? -45.868 -19.744 85.648 1.00 98.25 282 ARG A O 1
ATOM 2159 N N . VAL A 1 283 ? -44.839 -20.367 83.746 1.00 98.38 283 VAL A N 1
ATOM 2160 C CA . VAL A 1 283 ? -45.324 -21.757 83.729 1.00 98.38 283 VAL A CA 1
ATOM 2161 C C . VAL A 1 283 ? -44.806 -22.523 84.946 1.00 98.38 283 VAL A C 1
ATOM 2163 O O . VAL A 1 283 ? -45.592 -23.184 85.626 1.00 98.38 283 VAL A O 1
ATOM 2166 N N . THR A 1 284 ? -43.531 -22.353 85.299 1.00 98.00 284 THR A N 1
ATOM 2167 C CA . THR A 1 284 ? -42.928 -22.946 86.501 1.00 98.00 284 THR A CA 1
ATOM 2168 C C . THR A 1 284 ? -43.652 -22.503 87.775 1.00 98.00 284 THR A C 1
ATOM 2170 O O . THR A 1 284 ? -44.075 -23.341 88.572 1.00 98.00 284 THR A O 1
ATOM 2173 N N . ARG A 1 285 ? -43.878 -21.191 87.955 1.00 98.00 285 ARG A N 1
ATOM 2174 C CA . ARG A 1 285 ? -44.616 -20.671 89.123 1.00 98.00 285 ARG A CA 1
ATOM 2175 C C . ARG A 1 285 ? -46.050 -21.189 89.179 1.00 98.00 285 ARG A C 1
ATOM 2177 O O . ARG A 1 285 ? -46.501 -21.606 90.242 1.00 98.00 285 ARG A O 1
ATOM 2184 N N . ASN A 1 286 ? -46.749 -21.205 88.046 1.00 98.06 286 ASN A N 1
ATOM 2185 C CA . ASN A 1 286 ? -48.108 -21.737 87.978 1.00 98.06 286 ASN A CA 1
ATOM 2186 C C . ASN A 1 286 ? -48.146 -23.218 88.366 1.00 98.06 286 ASN A C 1
ATOM 2188 O O . ASN A 1 286 ? -49.014 -23.616 89.137 1.00 98.06 286 ASN A O 1
ATOM 2192 N N . THR A 1 287 ? -47.183 -24.011 87.893 1.00 98.12 287 THR A N 1
ATOM 2193 C CA . THR A 1 287 ? -47.063 -25.436 88.236 1.00 98.12 287 THR A CA 1
ATOM 2194 C C . THR A 1 287 ? -46.894 -25.616 89.746 1.00 98.12 287 THR A C 1
ATOM 2196 O O . THR A 1 287 ? -47.670 -26.337 90.371 1.00 98.12 287 THR A O 1
ATOM 2199 N N . GLN A 1 288 ? -45.978 -24.866 90.367 1.00 97.50 288 GLN A N 1
ATOM 2200 C CA . GLN A 1 288 ? -45.783 -24.878 91.824 1.00 97.50 288 GLN A CA 1
ATOM 2201 C C . GLN A 1 288 ? -47.049 -24.457 92.592 1.00 97.50 288 GLN A C 1
ATOM 2203 O O . GLN A 1 288 ? -47.398 -25.063 93.608 1.00 97.50 288 GLN A O 1
ATOM 2208 N N . SER A 1 289 ? -47.769 -23.430 92.121 1.00 97.81 289 SER A N 1
ATOM 2209 C CA . SER A 1 289 ? -49.039 -23.001 92.723 1.00 97.81 289 SER A CA 1
ATOM 2210 C C . SER A 1 289 ? -50.131 -24.068 92.609 1.00 97.81 289 SER A C 1
ATOM 2212 O O . SER A 1 289 ? -50.856 -24.296 93.576 1.00 97.81 289 SER A O 1
ATOM 2214 N N . ILE A 1 290 ? -50.232 -24.754 91.467 1.00 97.88 290 ILE A N 1
ATOM 2215 C CA . ILE A 1 290 ? -51.190 -25.846 91.251 1.00 97.88 290 ILE A CA 1
ATOM 2216 C C . ILE A 1 290 ? -50.880 -27.024 92.180 1.00 97.88 290 ILE A C 1
ATOM 2218 O O . ILE A 1 290 ? -51.794 -27.539 92.827 1.00 97.88 290 ILE A O 1
ATOM 2222 N N . GLU A 1 291 ? -49.613 -27.421 92.315 1.00 97.38 291 GLU A N 1
ATOM 2223 C CA . GLU A 1 291 ? -49.207 -28.473 93.254 1.00 97.38 291 GLU A CA 1
ATOM 2224 C C . GLU A 1 291 ? -49.538 -28.104 94.704 1.00 97.38 291 GLU A C 1
ATOM 2226 O O . GLU A 1 291 ? -50.086 -28.920 95.451 1.00 97.38 291 GLU A O 1
ATOM 2231 N N . LYS A 1 292 ? -49.243 -26.861 95.107 1.00 97.44 292 LYS A N 1
ATOM 2232 C CA . LYS A 1 292 ? -49.563 -26.355 96.448 1.00 97.44 292 LYS A CA 1
ATOM 2233 C C . LYS A 1 292 ? -51.069 -26.391 96.713 1.00 97.44 292 LYS A C 1
ATOM 2235 O O . LYS A 1 292 ? -51.488 -26.896 97.755 1.00 97.44 292 LYS A O 1
ATOM 2240 N N . ASN A 1 293 ? -51.874 -25.908 95.769 1.00 97.31 293 ASN A N 1
ATOM 2241 C CA . ASN A 1 293 ? -53.332 -25.930 95.875 1.00 97.31 293 ASN A CA 1
ATOM 2242 C C . ASN A 1 293 ? -53.867 -27.367 95.934 1.00 97.31 293 ASN A C 1
ATOM 2244 O O . ASN A 1 293 ? -54.713 -27.669 96.770 1.00 97.31 293 ASN A O 1
ATOM 2248 N N . SER A 1 294 ? -53.321 -28.277 95.124 1.00 97.12 294 SER A N 1
ATOM 2249 C CA . SER A 1 294 ? -53.704 -29.696 95.122 1.00 97.12 294 SER A CA 1
ATOM 2250 C C . SER A 1 294 ? -53.417 -30.367 96.470 1.00 97.12 294 SER A C 1
ATOM 2252 O O . SER A 1 294 ? -54.272 -31.073 97.006 1.00 97.12 294 SER A O 1
ATOM 2254 N N . LYS A 1 295 ? -52.251 -30.094 97.077 1.00 96.31 295 LYS A N 1
ATOM 2255 C CA . LYS A 1 295 ? -51.916 -30.567 98.433 1.00 96.31 295 LYS A CA 1
ATOM 2256 C C . LYS A 1 295 ? -52.884 -30.022 99.486 1.00 96.31 295 LYS A C 1
ATOM 2258 O O . LYS A 1 295 ? -53.309 -30.779 100.356 1.00 96.31 295 LYS A O 1
ATOM 2263 N N . ALA A 1 296 ? -53.253 -28.742 99.399 1.00 95.62 296 ALA A N 1
ATOM 2264 C CA . ALA A 1 296 ? -54.216 -28.127 100.313 1.00 95.62 296 ALA A CA 1
ATOM 2265 C C . ALA A 1 296 ? -55.616 -28.755 100.189 1.00 95.62 296 ALA A C 1
ATOM 2267 O O . ALA A 1 296 ? -56.236 -29.076 101.201 1.00 95.62 296 ALA A O 1
ATOM 2268 N N . ILE A 1 297 ? -56.085 -29.011 98.963 1.00 95.88 297 ILE A N 1
ATOM 2269 C CA . ILE A 1 297 ? -57.358 -29.704 98.706 1.00 95.88 297 ILE A CA 1
ATOM 2270 C C . ILE A 1 297 ? -57.335 -31.122 99.296 1.00 95.88 297 ILE A C 1
ATOM 2272 O O . ILE A 1 297 ? -58.273 -31.515 99.993 1.00 95.88 297 ILE A O 1
ATOM 2276 N N . ALA A 1 298 ? -56.256 -31.881 99.076 1.00 94.25 298 ALA A N 1
ATOM 2277 C CA . ALA A 1 298 ? -56.109 -33.228 99.627 1.00 94.25 298 ALA A CA 1
ATOM 2278 C C . ALA A 1 298 ? -56.097 -33.234 101.168 1.00 94.25 298 ALA A C 1
ATOM 2280 O O . ALA A 1 298 ? -56.718 -34.099 101.786 1.00 94.25 298 ALA A O 1
ATOM 2281 N N . ALA A 1 299 ? -55.426 -32.261 101.794 1.00 93.62 299 ALA A N 1
ATOM 2282 C CA . ALA A 1 299 ? -55.418 -32.098 103.246 1.00 93.62 299 ALA A CA 1
ATOM 2283 C C . ALA A 1 299 ? -56.819 -31.774 103.790 1.00 93.62 299 ALA A C 1
ATOM 2285 O O . ALA A 1 299 ? -57.297 -32.478 104.677 1.00 93.62 299 ALA A O 1
ATOM 2286 N N . ASN A 1 300 ? -57.509 -30.786 103.207 1.00 93.31 300 ASN A N 1
ATOM 2287 C CA . ASN A 1 300 ? -58.876 -30.421 103.594 1.00 93.31 300 ASN A CA 1
ATOM 2288 C C . ASN A 1 300 ? -59.847 -31.602 103.455 1.00 93.31 300 ASN A C 1
ATOM 2290 O O . ASN A 1 300 ? -60.688 -31.817 104.325 1.00 93.31 300 ASN A O 1
ATOM 2294 N N . THR A 1 301 ? -59.698 -32.406 102.397 1.00 93.88 301 THR 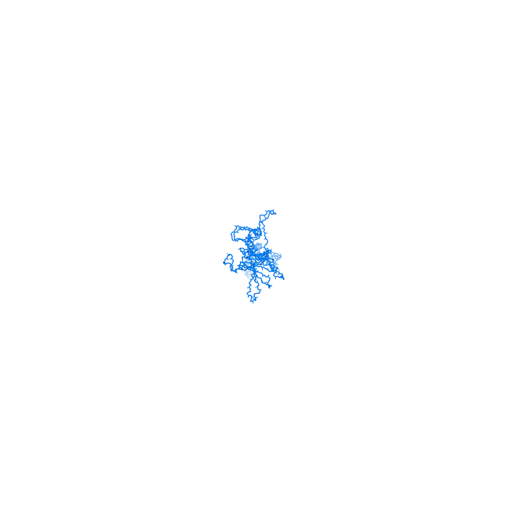A N 1
ATOM 2295 C CA . THR A 1 301 ? -60.511 -33.612 102.179 1.00 93.88 301 THR A CA 1
ATOM 2296 C C . THR A 1 301 ? -60.323 -34.633 103.306 1.00 93.88 301 THR A C 1
ATOM 2298 O O . THR A 1 301 ? -61.311 -35.162 103.812 1.00 93.88 301 THR A O 1
ATOM 2301 N N . ARG A 1 302 ? -59.081 -34.879 103.760 1.00 90.06 302 ARG A N 1
ATOM 2302 C CA . ARG A 1 302 ? -58.822 -35.770 104.910 1.00 90.06 302 ARG A CA 1
ATOM 2303 C C . ARG A 1 302 ? -59.421 -35.233 106.203 1.00 90.06 302 ARG A C 1
ATOM 2305 O O . ARG A 1 302 ? -60.019 -36.004 106.946 1.00 90.06 302 ARG A O 1
ATOM 2312 N N . THR A 1 303 ? -59.279 -33.934 106.469 1.00 89.00 303 THR A N 1
ATOM 2313 C CA . THR A 1 303 ? -59.860 -33.306 107.664 1.00 89.00 303 THR A CA 1
ATOM 2314 C C . THR A 1 303 ? -61.376 -33.485 107.685 1.00 89.00 303 THR A C 1
ATOM 2316 O O . THR A 1 303 ? -61.924 -33.903 108.700 1.00 89.00 303 THR A O 1
ATOM 2319 N N . LEU A 1 304 ? -62.049 -33.262 106.550 1.00 87.19 304 LEU A N 1
ATOM 2320 C CA . LEU A 1 304 ? -63.490 -33.488 106.430 1.00 87.19 304 LEU A CA 1
ATOM 2321 C C . LEU A 1 304 ? -63.862 -34.955 106.696 1.00 87.19 304 LEU A C 1
ATOM 2323 O O . LEU A 1 304 ? -64.765 -35.226 107.486 1.00 87.19 304 LEU A O 1
ATOM 2327 N N . GLN A 1 305 ? -63.139 -35.912 106.108 1.00 84.75 305 GLN A N 1
ATOM 2328 C CA . GLN A 1 305 ? -63.359 -37.344 106.361 1.00 84.75 305 GLN A CA 1
ATOM 2329 C C . GLN A 1 305 ? -63.200 -37.710 107.846 1.00 84.75 305 GLN A C 1
ATOM 2331 O O . GLN A 1 305 ? -63.999 -38.485 108.375 1.00 84.75 305 GLN A O 1
ATOM 2336 N N . GLN A 1 306 ? -62.217 -37.128 108.539 1.00 80.88 306 GLN A N 1
ATOM 2337 C CA . GLN A 1 306 ? -62.037 -37.315 109.981 1.00 80.88 306 GLN A CA 1
ATOM 2338 C C . GLN A 1 306 ? -63.209 -36.733 110.778 1.00 80.88 306 GLN A C 1
ATOM 2340 O O . GLN A 1 306 ? -63.735 -37.425 111.643 1.00 80.88 306 GLN A O 1
ATOM 2345 N N . THR A 1 307 ? -63.674 -35.519 110.455 1.00 78.75 307 THR A N 1
ATOM 2346 C CA . THR A 1 307 ? -64.824 -34.901 111.143 1.00 78.75 307 THR A CA 1
ATOM 2347 C C . THR A 1 307 ? -66.135 -35.662 110.931 1.00 78.75 307 THR A C 1
ATOM 2349 O O . THR A 1 307 ? -66.951 -35.756 111.847 1.00 78.75 307 THR A O 1
ATOM 2352 N N . PHE A 1 308 ? -66.341 -36.260 109.754 1.00 70.06 308 PHE A N 1
ATOM 2353 C CA . PHE A 1 308 ? -67.497 -37.130 109.502 1.00 70.06 308 PHE A CA 1
ATOM 2354 C C . PHE A 1 308 ? -67.384 -38.478 110.229 1.00 70.06 308 PHE A C 1
ATOM 2356 O O . PHE A 1 308 ? -68.393 -39.030 110.653 1.00 70.06 308 PHE A O 1
ATOM 2363 N N . SER A 1 309 ? -66.168 -38.991 110.428 1.00 63.19 309 SER A N 1
ATOM 2364 C CA . SER A 1 309 ? -65.948 -40.243 111.163 1.00 63.19 309 SER A CA 1
ATOM 2365 C C . SER A 1 309 ? -66.117 -40.073 112.680 1.00 63.19 309 SER A C 1
ATOM 2367 O O . SER A 1 309 ? -66.594 -40.986 113.344 1.00 63.19 309 SER A O 1
ATOM 2369 N N . THR A 1 310 ? -65.772 -38.907 113.241 1.00 58.06 310 THR A N 1
ATOM 2370 C CA . THR A 1 310 ? -65.923 -38.617 114.680 1.00 58.06 310 THR A CA 1
ATOM 2371 C C . THR A 1 310 ? -67.329 -38.162 115.072 1.00 58.06 310 THR A C 1
ATOM 2373 O O . THR A 1 310 ? -67.761 -38.440 116.185 1.00 58.06 310 THR A O 1
ATOM 2376 N N . SER A 1 311 ? -68.081 -37.529 114.167 1.00 55.38 311 SER A N 1
ATOM 2377 C CA . SER A 1 311 ? -69.500 -37.187 114.389 1.00 55.38 311 SER A CA 1
ATOM 2378 C C . SER A 1 311 ? -70.457 -38.384 114.274 1.00 55.38 311 SER A C 1
ATOM 2380 O O . SER A 1 311 ? -71.622 -38.271 114.647 1.00 55.38 311 SER A O 1
ATOM 2382 N N . GLY A 1 312 ? -69.969 -39.535 113.799 1.00 51.12 312 GLY A N 1
ATOM 2383 C CA . GLY A 1 312 ? -70.709 -40.798 113.740 1.00 51.12 312 GLY A CA 1
ATOM 2384 C C . GLY A 1 312 ? -70.568 -41.703 114.972 1.00 51.12 312 GLY A C 1
ATOM 2385 O O . GLY A 1 312 ? -71.186 -42.766 114.985 1.00 51.12 312 GLY A O 1
ATOM 2386 N N . GLN A 1 313 ? -69.784 -41.337 115.999 1.00 47.84 313 GLN A N 1
ATOM 2387 C CA . GLN A 1 313 ? -69.808 -42.079 117.267 1.00 47.84 313 GLN A CA 1
ATOM 2388 C C . GLN A 1 313 ? -71.032 -41.650 118.092 1.00 47.84 313 GLN A C 1
ATOM 2390 O O . GLN A 1 313 ? -71.100 -40.485 118.491 1.00 47.84 313 GLN A O 1
ATOM 2395 N N . PRO A 1 314 ? -71.991 -42.552 118.383 1.00 47.19 314 PRO A N 1
ATOM 2396 C CA . PRO A 1 314 ? -73.075 -42.231 119.297 1.00 47.19 314 PRO A CA 1
ATOM 2397 C C . PRO A 1 314 ? -72.479 -41.960 120.680 1.00 47.19 314 PRO A C 1
ATOM 2399 O O . PRO A 1 314 ? -71.626 -42.715 121.153 1.00 47.19 314 PRO A O 1
ATOM 2402 N N . ALA A 1 315 ? -72.916 -40.869 121.311 1.00 53.06 315 ALA A N 1
ATOM 2403 C CA . ALA A 1 315 ? -72.615 -40.600 122.708 1.00 53.06 315 ALA A CA 1
ATOM 2404 C C . ALA A 1 315 ? -73.027 -41.825 123.536 1.00 53.06 315 ALA A C 1
ATOM 2406 O O . ALA A 1 315 ? -74.179 -42.260 123.469 1.00 53.06 315 ALA A O 1
ATOM 2407 N N . ALA A 1 316 ? -72.074 -42.407 124.264 1.00 51.28 316 ALA A N 1
ATOM 2408 C CA . ALA A 1 316 ? -72.383 -43.430 125.251 1.00 51.28 316 ALA A CA 1
ATOM 2409 C C . ALA A 1 316 ? -73.304 -42.800 126.315 1.00 51.28 316 ALA A C 1
ATOM 2411 O O . ALA A 1 316 ? -72.972 -41.715 126.802 1.00 51.28 316 ALA A O 1
ATOM 2412 N N . PRO A 1 317 ? -74.458 -43.409 126.636 1.00 52.84 317 PRO A N 1
ATOM 2413 C CA . PRO A 1 317 ? -75.265 -42.966 127.761 1.00 52.84 317 PRO A CA 1
ATOM 2414 C C . PRO A 1 317 ? -74.589 -43.392 129.073 1.00 52.84 317 PRO A C 1
ATOM 2416 O O . PRO A 1 317 ? -74.066 -44.503 129.132 1.00 52.84 317 PRO A O 1
ATOM 2419 N N . ASP A 1 318 ? -74.606 -42.460 130.035 1.00 48.72 318 ASP A N 1
ATOM 2420 C CA . ASP A 1 318 ? -74.187 -42.501 131.454 1.00 48.72 318 ASP A CA 1
ATOM 2421 C C . ASP A 1 318 ? -73.493 -43.766 131.998 1.00 48.72 318 ASP A C 1
ATOM 2423 O O . ASP A 1 318 ? -74.130 -44.843 132.079 1.00 48.72 318 ASP A O 1
#